Protein AF-A0A4Q7IK11-F1 (afdb_monomer)

InterPro domains:
  IPR000209 Peptidase S8/S53 domain [PF00082] (100-204)
  IPR015500 Peptidase S8, subtilisin-related [PR00723] (100-119)
  IPR015500 Peptidase S8, subtilisin-related [PR00723] (177-190)
  IPR036852 Peptidase S8/S53 domain superfamily [G3DSA:3.40.50.200] (102-203)
  IPR036852 Peptidase S8/S53 domain superfamily [SSF52743] (33-207)
  IPR045051 Subtilisin-like protease [PTHR10795] (33-203)

Radius of gyration: 24.82 Å; Cα contacts (8 Å, |Δi|>4): 374; chains: 1; bounding box: 57×57×68 Å

Solvent-accessible surface area (backbone atoms only — not comparable to full-atom values): 15046 Å² total; per-residue (Å²): 135,83,49,70,69,51,53,51,50,54,55,57,59,64,57,45,65,61,52,50,54,50,51,26,60,73,70,73,45,88,77,62,74,77,48,79,37,74,82,90,70,67,43,75,40,61,87,72,54,77,67,53,46,61,55,45,56,73,33,90,92,47,90,78,75,79,81,91,68,93,70,81,93,61,74,37,51,49,51,67,74,74,48,42,60,36,56,30,63,22,73,72,63,92,52,77,46,55,37,43,64,89,45,82,46,78,40,77,24,54,11,35,54,53,84,40,57,36,41,36,36,61,23,75,84,72,49,70,48,72,35,84,74,38,86,92,52,47,33,65,46,21,62,82,46,44,91,63,39,44,41,18,28,37,26,32,32,58,43,68,88,48,28,78,70,72,41,58,92,93,56,73,78,50,32,54,33,88,71,48,55,18,36,46,53,42,40,71,76,37,26,28,47,42,72,90,67,71,83,74,75,90,70,85,65,98,75,82,79,76,80,79,74,78,60,47,65,68,89,90,73,79,55,40,38,30,40,30,36,33,36,44,90,76,78,89,76,92,78,89,77,84,84,83,78,134

Structure (mmCIF, N/CA/C/O backbone):
data_AF-A0A4Q7IK11-F1
#
_entry.id   AF-A0A4Q7IK11-F1
#
loop_
_atom_site.group_PDB
_atom_site.id
_atom_site.type_symbol
_atom_site.label_atom_id
_atom_site.label_alt_id
_atom_site.label_comp_id
_atom_site.label_asym_id
_atom_site.label_entity_id
_atom_site.label_seq_id
_atom_site.pdbx_PDB_ins_code
_atom_site.Cartn_x
_atom_site.Cartn_y
_atom_site.Cartn_z
_atom_site.occupancy
_atom_site.B_iso_or_equiv
_atom_site.auth_seq_id
_atom_site.auth_comp_id
_atom_site.auth_asym_id
_atom_site.auth_atom_id
_atom_site.pdbx_PDB_model_num
ATOM 1 N N . MET A 1 1 ? -5.122 23.898 17.729 1.00 52.59 1 MET A N 1
ATOM 2 C CA . MET A 1 1 ? -6.510 24.028 18.236 1.00 52.59 1 MET A CA 1
ATOM 3 C C . MET A 1 1 ? -6.772 25.488 18.599 1.00 52.59 1 MET A C 1
ATOM 5 O O . MET A 1 1 ? -6.481 25.884 19.717 1.00 52.59 1 MET A O 1
ATOM 9 N N . HIS A 1 2 ? -7.235 26.320 17.658 1.00 66.75 2 HIS A N 1
ATOM 10 C CA . HIS A 1 2 ? -7.402 27.771 17.899 1.00 66.75 2 HIS A CA 1
ATOM 11 C C . HIS A 1 2 ? -8.794 28.313 17.560 1.00 66.75 2 HIS A C 1
ATOM 13 O O . HIS A 1 2 ? -9.065 29.481 17.815 1.00 66.75 2 HIS A O 1
ATOM 19 N N . SER A 1 3 ? -9.695 27.492 17.014 1.00 84.38 3 SER A N 1
ATOM 20 C CA . SER A 1 3 ? -11.065 27.936 16.764 1.00 84.38 3 SER A CA 1
ATOM 21 C C . SER A 1 3 ? -11.869 27.977 18.064 1.00 84.38 3 SER A C 1
ATOM 23 O O . SER A 1 3 ? -11.671 27.151 18.959 1.00 84.38 3 SER A O 1
ATOM 25 N N . ILE A 1 4 ? -12.829 28.901 18.140 1.00 82.56 4 ILE A N 1
ATOM 26 C CA . ILE A 1 4 ? -13.796 28.986 19.246 1.00 82.56 4 ILE A CA 1
ATOM 27 C C . ILE A 1 4 ? -14.519 27.643 19.423 1.00 82.56 4 ILE A C 1
ATOM 29 O O . ILE A 1 4 ? -14.689 27.182 20.545 1.00 82.56 4 ILE A O 1
ATOM 33 N N . ALA A 1 5 ? -14.858 26.959 18.325 1.00 79.00 5 ALA A N 1
ATOM 34 C CA . ALA A 1 5 ? -15.454 25.624 18.361 1.00 79.00 5 ALA A CA 1
ATOM 35 C C . ALA A 1 5 ? -14.546 24.587 19.047 1.00 79.00 5 ALA A C 1
ATOM 37 O O . ALA A 1 5 ? -15.009 23.826 19.892 1.00 79.00 5 ALA A O 1
ATOM 38 N N . SER A 1 6 ? -13.244 24.590 18.744 1.00 72.69 6 SER A N 1
ATOM 39 C CA . SER A 1 6 ? -12.275 23.684 19.369 1.00 72.69 6 SER A CA 1
ATOM 40 C C . SER A 1 6 ? -12.075 23.992 20.856 1.00 72.69 6 SER A C 1
ATOM 42 O O . SER A 1 6 ? -12.001 23.068 21.659 1.00 72.69 6 SER A O 1
ATOM 44 N N . GLN A 1 7 ? -12.051 25.269 21.246 1.00 78.88 7 GLN A N 1
ATOM 45 C CA . GLN A 1 7 ? -11.941 25.666 22.654 1.00 78.88 7 GLN A CA 1
ATOM 46 C C . GLN A 1 7 ? -13.208 25.332 23.454 1.00 78.88 7 GLN A C 1
ATOM 48 O O . GLN A 1 7 ? -13.112 24.867 24.587 1.00 78.88 7 GLN A O 1
ATOM 53 N N . THR A 1 8 ? -14.393 25.527 22.868 1.00 79.50 8 THR A N 1
ATOM 54 C CA . THR A 1 8 ? -15.675 25.140 23.477 1.00 79.50 8 THR A CA 1
ATOM 55 C C . THR A 1 8 ? -15.770 23.628 23.647 1.00 79.50 8 THR A C 1
ATOM 57 O O . THR A 1 8 ? -16.159 23.168 24.717 1.00 79.50 8 THR A O 1
ATOM 60 N N . TYR A 1 9 ? -15.343 22.857 22.644 1.00 73.75 9 TYR A N 1
ATOM 61 C CA . TYR A 1 9 ? -15.259 21.401 22.744 1.00 73.75 9 TYR A CA 1
ATOM 62 C C . TYR A 1 9 ? -14.316 20.972 23.877 1.00 73.75 9 TYR A C 1
ATOM 64 O O . TYR A 1 9 ? -14.713 20.203 24.744 1.00 73.75 9 TYR A O 1
ATOM 72 N N . VAL A 1 10 ? -13.113 21.550 23.967 1.00 73.88 10 VAL A N 1
ATOM 73 C CA . VAL A 1 10 ? -12.177 21.264 25.071 1.00 73.88 10 VAL A CA 1
ATOM 74 C C . VAL A 1 10 ? -12.765 21.631 26.440 1.00 73.88 10 VAL A C 1
ATOM 76 O O . VAL A 1 10 ? -12.584 20.886 27.399 1.00 73.88 10 VAL A O 1
ATOM 79 N N . LYS A 1 11 ? -13.533 22.721 26.548 1.00 74.94 11 LYS A N 1
ATOM 80 C CA . LYS A 1 11 ? -14.256 23.060 27.787 1.00 74.94 11 LYS A CA 1
ATOM 81 C C . LYS A 1 11 ? -15.361 22.056 28.128 1.00 74.94 11 LYS A C 1
ATOM 83 O O . LYS A 1 11 ? -15.562 21.764 29.302 1.00 74.94 11 LYS A O 1
ATOM 88 N N . GLN A 1 12 ? -16.057 21.499 27.137 1.00 70.81 12 GLN A N 1
ATOM 89 C CA . GLN A 1 12 ? -17.014 20.411 27.369 1.00 70.81 12 GLN A CA 1
ATOM 90 C C . GLN A 1 12 ? -16.307 19.145 27.872 1.00 70.81 12 GLN A C 1
ATOM 92 O O . GLN A 1 12 ? -16.804 18.499 28.790 1.00 70.81 12 GLN A O 1
ATOM 97 N N . LEU A 1 13 ? -15.110 18.835 27.361 1.00 66.81 13 LEU A N 1
ATOM 98 C CA . LEU A 1 13 ? -14.298 17.712 27.849 1.00 66.81 13 LEU A CA 1
ATOM 99 C C . LEU A 1 13 ? -13.882 17.876 29.323 1.00 66.81 13 LEU A C 1
ATOM 101 O O . LEU A 1 13 ? -13.774 16.889 30.046 1.00 66.81 13 LEU A O 1
ATOM 105 N N . GLN A 1 14 ? -13.715 19.110 29.812 1.00 65.75 14 GLN A N 1
ATOM 106 C CA . GLN A 1 14 ? -13.392 19.379 31.223 1.00 65.75 14 GLN A CA 1
ATOM 107 C C . GLN A 1 14 ? -14.532 19.013 32.193 1.00 65.75 14 GLN A C 1
ATOM 109 O O . GLN A 1 14 ? -14.277 18.807 33.378 1.00 65.75 14 GLN A O 1
ATOM 114 N N . GLN A 1 15 ? -15.773 18.849 31.713 1.00 66.06 15 GLN A N 1
ATOM 115 C CA . GLN A 1 15 ? -16.905 18.366 32.523 1.00 66.06 15 GLN A CA 1
ATOM 116 C C . GLN A 1 15 ? -16.866 16.846 32.774 1.00 66.06 15 GLN A C 1
ATOM 118 O O . GLN A 1 15 ? -17.762 16.289 33.398 1.00 66.06 15 GLN A O 1
ATOM 123 N N . ARG A 1 16 ? -15.821 16.144 32.329 1.00 69.44 16 ARG A N 1
ATOM 124 C CA . ARG A 1 16 ? -15.664 14.698 32.517 1.00 69.44 16 ARG A CA 1
ATOM 125 C C . ARG A 1 16 ? -15.361 14.286 33.956 1.00 69.44 16 ARG A C 1
ATOM 127 O O . ARG A 1 16 ? -15.755 13.198 34.361 1.00 69.44 16 ARG A O 1
ATOM 134 N N . ALA A 1 17 ? -14.710 15.144 34.744 1.00 68.94 17 ALA A N 1
ATOM 135 C CA . ALA A 1 17 ? -14.410 14.840 36.144 1.00 68.94 17 ALA A CA 1
ATOM 136 C C . ALA A 1 17 ? -15.691 14.569 36.956 1.00 68.94 17 ALA A C 1
ATOM 138 O O . ALA A 1 17 ? -15.736 13.618 37.732 1.00 68.94 17 ALA A O 1
ATOM 139 N N . SER A 1 18 ? -16.761 15.337 36.716 1.00 72.94 18 SER A N 1
ATOM 140 C CA . SER A 1 18 ? -18.053 15.106 37.369 1.00 72.94 18 SER A CA 1
ATOM 141 C C . SER A 1 18 ? -18.745 13.837 36.865 1.00 72.94 18 SER A C 1
ATOM 143 O O . SER A 1 18 ? -19.346 13.126 37.668 1.00 72.94 18 SER A O 1
ATOM 145 N N . LEU A 1 19 ? -18.619 13.505 35.575 1.00 76.50 19 LEU A N 1
ATOM 146 C CA . LEU A 1 19 ? -19.132 12.248 35.022 1.00 76.50 19 LEU A CA 1
ATOM 147 C C . LEU A 1 19 ? -18.413 11.028 35.618 1.00 76.50 19 LEU A C 1
ATOM 149 O O . LEU A 1 19 ? -19.069 10.060 35.987 1.00 76.50 19 LEU A O 1
ATOM 153 N N . LEU A 1 20 ? -17.086 11.076 35.767 1.00 79.12 20 LEU A N 1
ATOM 154 C CA . LEU A 1 20 ? -16.315 9.996 36.391 1.00 79.12 20 LEU A CA 1
ATOM 155 C C . LEU A 1 20 ? -16.726 9.781 37.850 1.00 79.12 20 LEU A C 1
ATOM 157 O O . LEU A 1 20 ? -16.916 8.638 38.260 1.00 79.12 20 LEU A O 1
ATOM 161 N N . SER A 1 21 ? -16.944 10.856 38.613 1.00 80.44 21 SER A N 1
ATOM 162 C CA . SER A 1 21 ? -17.467 10.746 39.979 1.00 80.44 21 SER A CA 1
ATOM 163 C C . SER A 1 21 ? -18.871 10.128 40.021 1.00 80.44 21 SER A C 1
ATOM 165 O O . SER A 1 21 ? -19.154 9.311 40.895 1.00 80.44 21 SER A O 1
ATOM 167 N N . GLN A 1 22 ? -19.747 10.463 39.067 1.00 80.81 22 GLN A N 1
ATOM 168 C CA . GLN A 1 22 ? -21.074 9.842 38.956 1.00 80.81 22 GLN A CA 1
ATOM 169 C C . GLN A 1 22 ? -20.978 8.352 38.612 1.00 80.81 22 GLN A C 1
ATOM 171 O O . GLN A 1 22 ? -21.634 7.536 39.253 1.00 80.81 22 GLN A O 1
ATOM 176 N N . VAL A 1 23 ? -20.128 7.991 37.650 1.00 83.75 23 VAL A N 1
ATOM 177 C CA . VAL A 1 23 ? -19.862 6.601 37.258 1.00 83.75 23 VAL A CA 1
ATOM 178 C C . VAL A 1 23 ? -19.348 5.790 38.449 1.00 83.75 23 VAL A C 1
ATOM 180 O O . VAL A 1 23 ? -19.911 4.747 38.762 1.00 83.75 23 VAL A O 1
ATOM 183 N N . GLN A 1 24 ? -18.353 6.293 39.182 1.00 86.19 24 GLN A N 1
ATOM 184 C CA . GLN A 1 24 ? -17.829 5.631 40.384 1.00 86.19 24 GLN A CA 1
ATOM 185 C C . GLN A 1 24 ? -18.898 5.482 41.480 1.00 86.19 24 GLN A C 1
ATOM 187 O O . GLN A 1 24 ? -18.967 4.448 42.145 1.00 86.19 24 GLN A O 1
ATOM 192 N N . SER A 1 25 ? -19.789 6.469 41.634 1.00 86.06 25 SER A N 1
ATOM 193 C CA . SER A 1 25 ? -20.925 6.368 42.557 1.00 86.06 25 SER A CA 1
ATOM 194 C C . SER A 1 25 ? -21.927 5.285 42.148 1.00 86.06 25 SER A C 1
ATOM 196 O O . SER A 1 25 ? -22.477 4.619 43.024 1.00 86.06 25 SER A O 1
ATOM 198 N N . VAL A 1 26 ? -22.188 5.113 40.848 1.00 86.56 26 VAL A N 1
ATOM 199 C CA . VAL A 1 26 ? -23.096 4.073 40.332 1.00 86.56 26 VAL A CA 1
ATOM 200 C C . VAL A 1 26 ? -22.497 2.685 40.536 1.00 86.56 26 VAL A C 1
ATOM 202 O O . VAL A 1 26 ? -23.196 1.773 40.972 1.00 86.56 26 VAL A O 1
ATOM 205 N N . LEU A 1 27 ? -21.194 2.549 40.291 1.00 86.81 27 LEU A N 1
ATOM 206 C CA . LEU A 1 27 ? -20.463 1.294 40.457 1.00 86.81 27 LEU A CA 1
ATOM 207 C C . LEU A 1 27 ? -20.192 0.946 41.929 1.00 86.81 27 LEU A C 1
ATOM 209 O O . LEU A 1 27 ? -19.924 -0.205 42.253 1.00 86.81 27 LEU A O 1
ATOM 213 N N . LYS A 1 28 ? -20.294 1.922 42.843 1.00 89.94 28 LYS A N 1
ATOM 214 C CA . LYS A 1 28 ? -19.995 1.780 44.283 1.00 89.94 28 LYS A CA 1
ATOM 215 C C . LYS A 1 28 ? -18.542 1.392 44.578 1.00 89.94 28 LYS A C 1
ATOM 217 O O . LYS A 1 28 ? -18.244 0.877 45.654 1.00 89.94 28 LYS A O 1
ATOM 222 N N . HIS A 1 29 ? -17.632 1.673 43.652 1.00 87.50 29 HIS A N 1
ATOM 223 C CA . HIS A 1 29 ? -16.197 1.531 43.853 1.00 87.50 29 HIS A CA 1
ATOM 224 C C . HIS A 1 29 ? -15.429 2.541 42.997 1.00 87.50 29 HIS A C 1
ATOM 226 O O . HIS A 1 29 ? -15.953 3.147 42.058 1.00 87.50 29 HIS A O 1
ATOM 232 N N . ASN A 1 30 ? -14.147 2.706 43.316 1.00 86.00 30 ASN A N 1
ATOM 233 C CA . ASN A 1 30 ? -13.252 3.513 42.501 1.00 86.00 30 ASN A CA 1
ATOM 234 C C . ASN A 1 30 ? -12.889 2.745 41.228 1.00 86.00 30 ASN A C 1
ATOM 236 O O . ASN A 1 30 ? -12.374 1.628 41.292 1.00 86.00 30 ASN A O 1
ATOM 240 N N . LEU A 1 31 ? -13.153 3.355 40.078 1.00 82.50 31 LEU A N 1
ATOM 241 C CA . LEU A 1 31 ? -12.781 2.817 38.777 1.00 82.50 31 LEU A CA 1
ATOM 242 C C . LEU A 1 31 ? -11.284 3.032 38.525 1.00 82.50 31 LEU A C 1
ATOM 244 O O . LEU A 1 31 ? -10.805 4.165 38.607 1.00 82.50 31 LEU A O 1
ATOM 248 N N . VAL A 1 32 ? -10.564 1.961 38.189 1.00 82.38 32 VAL A N 1
ATOM 249 C CA . VAL A 1 32 ? -9.165 2.039 37.749 1.00 82.38 32 VAL A CA 1
ATOM 250 C C . VAL A 1 32 ? -9.146 2.296 36.245 1.00 82.38 32 VAL A C 1
ATOM 252 O O . VAL A 1 32 ? -9.562 1.447 35.459 1.00 82.38 32 VAL A O 1
ATOM 255 N N . ILE A 1 33 ? -8.686 3.483 35.854 1.00 81.56 33 ILE A N 1
ATOM 256 C CA . ILE A 1 33 ? -8.560 3.883 34.451 1.00 81.56 33 ILE A CA 1
ATOM 257 C C . ILE A 1 33 ? -7.220 3.364 33.922 1.00 81.56 33 ILE A C 1
ATOM 259 O O . ILE A 1 33 ? -6.173 3.705 34.465 1.00 81.56 33 ILE A O 1
ATOM 263 N N . GLU A 1 34 ? -7.255 2.555 32.864 1.00 78.38 34 GLU A N 1
ATOM 264 C CA . GLU A 1 34 ? -6.055 2.030 32.201 1.00 78.38 34 GLU A CA 1
ATOM 265 C C . GLU A 1 34 ? -5.519 3.017 31.152 1.00 78.38 34 GLU A C 1
ATOM 267 O O . GLU A 1 34 ? -4.321 3.267 31.099 1.00 78.38 34 GLU A O 1
ATOM 272 N N . ASN A 1 35 ? -6.403 3.617 30.346 1.00 74.75 35 ASN A N 1
ATOM 273 C CA . ASN A 1 35 ? -6.047 4.635 29.347 1.00 74.75 35 ASN A CA 1
ATOM 274 C C . ASN A 1 35 ? -7.136 5.705 29.221 1.00 74.75 35 ASN A C 1
ATOM 276 O O . ASN A 1 35 ? -8.324 5.428 29.415 1.00 74.75 35 ASN A O 1
ATOM 280 N N . GLU A 1 36 ? -6.736 6.908 28.808 1.00 75.50 36 GLU A N 1
ATOM 281 C CA . GLU A 1 36 ? -7.603 8.070 28.603 1.00 75.50 36 GLU A CA 1
ATOM 282 C C . GLU A 1 36 ? -7.417 8.661 27.195 1.00 75.50 36 GLU A C 1
ATOM 284 O O . GLU A 1 36 ? -6.303 8.949 26.762 1.00 75.50 36 GLU A O 1
ATOM 289 N N . TYR A 1 37 ? -8.526 8.865 26.479 1.00 74.06 37 TYR A N 1
ATOM 290 C CA . TYR A 1 37 ? -8.547 9.373 25.106 1.00 74.06 37 TYR A CA 1
ATOM 291 C C . TYR A 1 37 ? -9.311 10.692 25.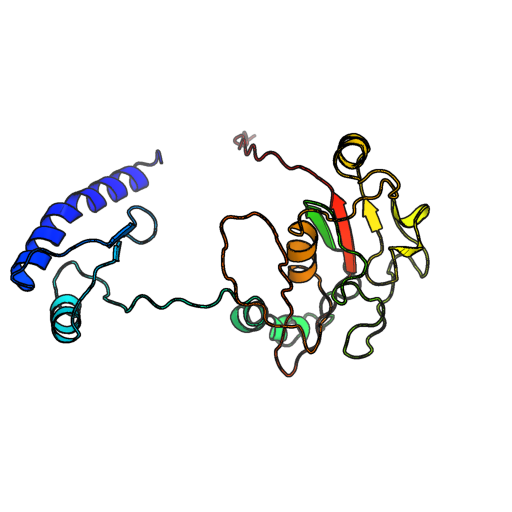043 1.00 74.06 37 TYR A C 1
ATOM 293 O O . TYR A 1 37 ? -10.530 10.695 24.907 1.00 74.06 37 TYR A O 1
ATOM 301 N N . ASN A 1 38 ? -8.610 11.820 25.113 1.00 67.75 38 ASN A N 1
ATOM 302 C CA . ASN A 1 38 ? -9.258 13.118 25.334 1.00 67.75 38 ASN A CA 1
ATOM 303 C C . ASN A 1 38 ? -9.866 13.754 24.080 1.00 67.75 38 ASN A C 1
ATOM 305 O O . ASN A 1 38 ? -10.924 14.362 24.154 1.00 67.75 38 ASN A O 1
ATOM 309 N N . TYR A 1 39 ? -9.226 13.622 22.919 1.00 65.94 39 TYR A N 1
ATOM 310 C CA . TYR A 1 39 ? -9.577 14.463 21.769 1.00 65.94 39 TYR A CA 1
ATOM 311 C C . TYR A 1 39 ? -10.539 13.790 20.790 1.00 65.94 39 TYR A C 1
ATOM 313 O O . TYR A 1 39 ? -11.608 14.328 20.511 1.00 65.94 39 TYR A O 1
ATOM 321 N N . VAL A 1 40 ? -10.159 12.616 20.278 1.00 61.38 40 VAL A N 1
ATOM 322 C CA . VAL A 1 40 ? -10.888 11.933 19.196 1.00 61.38 40 VAL A CA 1
ATOM 323 C C . VAL A 1 40 ? -12.066 11.121 19.729 1.00 61.38 40 VAL A C 1
ATOM 325 O O . VAL A 1 40 ? -13.146 11.164 19.152 1.00 61.38 40 VAL A O 1
ATOM 328 N N . ALA A 1 41 ? -11.870 10.396 20.833 1.00 64.50 41 ALA A N 1
ATOM 329 C CA . ALA A 1 41 ? -12.871 9.464 21.352 1.00 64.50 41 ALA A CA 1
ATOM 330 C C . ALA A 1 41 ? -13.596 9.956 22.615 1.00 64.50 41 ALA A C 1
ATOM 332 O O . ALA A 1 41 ? -14.661 9.432 22.924 1.00 64.50 41 ALA A O 1
ATOM 333 N N . ASN A 1 42 ? -13.031 10.927 23.348 1.00 72.50 42 ASN A N 1
ATOM 334 C CA . ASN A 1 42 ? -13.470 11.307 24.699 1.00 72.50 42 ASN A CA 1
ATOM 335 C C . ASN A 1 42 ? -13.811 10.078 25.574 1.00 72.50 42 ASN A C 1
ATOM 337 O O . ASN A 1 42 ? -14.905 9.962 26.122 1.00 72.50 42 ASN A O 1
ATOM 341 N N . ALA A 1 43 ? -12.882 9.124 25.650 1.00 78.50 43 ALA A N 1
ATOM 342 C CA . ALA A 1 43 ? -13.129 7.787 26.189 1.00 78.50 43 ALA A CA 1
ATOM 343 C C . ALA A 1 43 ? -12.153 7.416 27.314 1.00 78.50 43 ALA A C 1
ATOM 345 O O . ALA A 1 43 ? -11.091 8.028 27.473 1.00 78.50 43 ALA A O 1
ATOM 346 N N . ILE A 1 44 ? -12.525 6.411 28.106 1.00 82.62 44 ILE A N 1
ATOM 347 C CA . ILE A 1 44 ? -11.627 5.685 29.011 1.00 82.62 44 ILE A CA 1
ATOM 348 C C . ILE A 1 44 ? -11.618 4.213 28.656 1.00 82.62 44 ILE A C 1
ATOM 350 O O . ILE A 1 44 ? -12.587 3.693 28.110 1.00 82.62 44 ILE A O 1
ATOM 354 N N . THR A 1 45 ? -10.543 3.542 29.045 1.00 83.19 45 THR A N 1
ATOM 355 C CA . THR A 1 45 ? -10.539 2.087 29.195 1.00 83.19 45 THR A CA 1
ATOM 356 C C . THR A 1 45 ? -10.396 1.752 30.667 1.00 83.19 45 THR A C 1
ATOM 358 O O . THR A 1 45 ? -9.657 2.417 31.392 1.00 83.19 45 THR A O 1
ATOM 361 N N . ALA A 1 46 ? -11.159 0.765 31.114 1.00 85.81 46 ALA A N 1
ATOM 362 C CA . ALA A 1 46 ? -11.140 0.261 32.474 1.00 85.81 46 ALA A CA 1
ATOM 363 C C . ALA A 1 46 ? -11.603 -1.197 32.460 1.00 85.81 46 ALA A C 1
ATOM 365 O O . ALA A 1 46 ? -12.302 -1.628 31.538 1.00 85.81 46 ALA A O 1
ATOM 366 N N . ARG A 1 47 ? -11.233 -1.949 33.495 1.00 83.50 47 ARG A N 1
ATOM 367 C CA . ARG A 1 47 ? -11.759 -3.300 33.704 1.00 83.50 47 ARG A CA 1
ATOM 368 C C . ARG A 1 47 ? -13.113 -3.201 34.384 1.00 83.50 47 ARG A C 1
ATOM 370 O O . ARG A 1 47 ? -13.216 -2.553 35.420 1.00 83.50 47 ARG A O 1
ATOM 377 N N . LEU A 1 48 ? -14.108 -3.839 33.779 1.00 81.38 48 LEU A N 1
ATOM 378 C CA . LEU A 1 48 ? -15.489 -3.868 34.246 1.00 81.38 48 LEU A CA 1
ATOM 379 C C . LEU A 1 48 ? -16.029 -5.301 34.176 1.00 81.38 48 LEU A C 1
ATOM 381 O O . LEU A 1 48 ? -15.652 -6.057 33.274 1.00 81.38 48 LEU A O 1
ATOM 385 N N . SER A 1 49 ? -16.917 -5.658 35.099 1.00 83.94 49 SER A N 1
ATOM 386 C CA . SER A 1 49 ? -17.736 -6.870 35.024 1.00 83.94 49 SER A CA 1
ATOM 387 C C . SER A 1 49 ? -18.887 -6.705 34.020 1.00 83.94 49 SER A C 1
ATOM 389 O O . SER A 1 49 ? -19.206 -5.594 33.589 1.00 83.94 49 SER A O 1
ATOM 391 N N . GLU A 1 50 ? -19.539 -7.802 33.625 1.00 83.50 50 GLU A N 1
ATOM 392 C CA . GLU A 1 50 ? -20.685 -7.736 32.701 1.00 83.50 50 GLU A CA 1
ATOM 393 C C . GLU A 1 50 ? -21.879 -6.984 33.318 1.00 83.50 50 GLU A C 1
ATOM 395 O O . GLU A 1 50 ? -22.594 -6.246 32.630 1.00 83.50 50 GLU A O 1
ATOM 400 N N . GLU A 1 51 ? -22.061 -7.105 34.634 1.00 83.81 51 GLU A N 1
ATOM 401 C CA . GLU A 1 51 ? -23.065 -6.360 35.392 1.00 83.81 51 GLU A CA 1
ATOM 402 C C . GLU A 1 51 ? -22.763 -4.856 35.390 1.00 83.81 51 GLU A C 1
ATOM 404 O O . GLU A 1 51 ? -23.655 -4.041 35.150 1.00 83.81 51 GLU A O 1
ATOM 409 N N . GLU A 1 52 ? -21.501 -4.478 35.602 1.00 84.00 52 GLU A N 1
ATOM 410 C CA . GLU A 1 52 ? -21.052 -3.083 35.576 1.00 84.00 52 GLU A CA 1
ATOM 411 C C . GLU A 1 52 ? -21.219 -2.460 34.186 1.00 84.00 52 GLU A C 1
ATOM 413 O O . GLU A 1 52 ? -21.700 -1.332 34.067 1.00 84.00 52 GLU A O 1
ATOM 418 N N . VAL A 1 53 ? -20.911 -3.208 33.120 1.00 82.69 53 VAL A N 1
ATOM 419 C CA . VAL A 1 53 ? -21.179 -2.782 31.736 1.00 82.69 53 VAL A CA 1
ATOM 420 C C . VAL A 1 53 ? -22.667 -2.484 31.543 1.00 82.69 53 VAL A C 1
ATOM 422 O O . VAL A 1 53 ? -23.015 -1.422 31.026 1.00 82.69 53 VAL A O 1
ATOM 425 N N . SER A 1 54 ? -23.545 -3.375 32.008 1.00 83.69 54 SER A N 1
ATOM 426 C CA . SER A 1 54 ? -25.001 -3.225 31.873 1.00 83.69 54 SER A CA 1
ATOM 427 C C . SER A 1 54 ? -25.543 -1.998 32.622 1.00 83.69 54 SER A C 1
ATOM 429 O O . SER A 1 54 ? -26.443 -1.307 32.134 1.00 83.69 54 SER A O 1
ATOM 431 N N . LEU A 1 55 ? -24.975 -1.690 33.793 1.00 84.25 55 LEU A N 1
ATOM 432 C CA . LEU A 1 55 ? -25.309 -0.487 34.561 1.00 84.25 55 LEU A CA 1
ATOM 433 C C . LEU A 1 55 ? -24.879 0.788 33.827 1.00 84.25 55 LEU A C 1
ATOM 435 O O . LEU A 1 55 ? -25.651 1.743 33.731 1.00 84.25 55 LEU A O 1
ATOM 439 N N . LEU A 1 56 ? -23.664 0.803 33.275 1.00 83.12 56 LEU A N 1
ATOM 440 C CA . LEU A 1 56 ? -23.103 1.988 32.627 1.00 83.12 56 LEU A CA 1
ATOM 441 C C . LEU A 1 56 ? -23.694 2.275 31.250 1.00 83.12 56 LEU A C 1
ATOM 443 O O . LEU A 1 56 ? -23.774 3.441 30.872 1.00 83.12 56 LEU A O 1
ATOM 447 N N . GLN A 1 57 ? -24.160 1.260 30.518 1.00 80.62 57 GLN A N 1
ATOM 448 C CA . GLN A 1 57 ? -24.839 1.456 29.230 1.00 80.62 57 GLN A CA 1
ATOM 449 C C . GLN A 1 57 ? -26.080 2.354 29.333 1.00 80.62 57 GLN A C 1
ATOM 451 O O . GLN A 1 57 ? -26.440 3.009 28.358 1.00 80.62 57 GLN A O 1
ATOM 456 N N . ASN A 1 58 ? -26.704 2.416 30.512 1.00 80.56 58 ASN A N 1
ATOM 457 C CA . ASN A 1 58 ? -27.889 3.233 30.773 1.00 80.56 58 ASN A CA 1
ATOM 458 C C . ASN A 1 58 ? -27.581 4.515 31.571 1.00 80.56 58 ASN A C 1
ATOM 460 O O . ASN A 1 58 ? -28.498 5.262 31.914 1.00 80.56 58 ASN A O 1
ATOM 464 N N . GLN A 1 59 ? -26.309 4.786 31.884 1.00 78.62 59 GLN A N 1
ATOM 465 C CA . GLN A 1 59 ? -25.921 5.927 32.708 1.00 78.62 59 GLN A CA 1
ATOM 466 C C . GLN A 1 59 ? -25.935 7.231 31.903 1.00 78.62 59 GLN A C 1
ATOM 468 O O . GLN A 1 59 ? -25.318 7.346 30.842 1.00 78.62 59 GLN A O 1
ATOM 473 N N . ALA A 1 60 ? -26.585 8.263 32.446 1.00 80.81 60 ALA A N 1
ATOM 474 C CA . ALA A 1 60 ? -26.594 9.588 31.836 1.00 80.81 60 ALA A CA 1
ATOM 475 C C . ALA A 1 60 ? -25.159 10.115 31.642 1.00 80.81 60 ALA A C 1
ATOM 477 O O . ALA A 1 60 ? -24.359 10.132 32.575 1.00 80.81 60 ALA A O 1
ATOM 478 N N . GLY A 1 61 ? -24.838 10.542 30.418 1.00 78.69 61 GLY A N 1
ATOM 479 C CA . GLY A 1 61 ? -23.497 11.002 30.040 1.00 78.69 61 GLY A CA 1
ATOM 480 C C . GLY A 1 61 ? -22.576 9.913 29.477 1.00 78.69 61 GLY A C 1
ATOM 481 O O . GLY A 1 61 ? -21.538 10.253 28.913 1.00 78.69 61 GLY A O 1
ATOM 482 N N . VAL A 1 62 ? -22.962 8.633 29.538 1.00 82.38 62 VAL A N 1
ATOM 483 C CA . VAL A 1 62 ? -22.266 7.535 28.852 1.00 82.38 62 VAL A CA 1
ATOM 484 C C . VAL A 1 62 ? -22.924 7.296 27.492 1.00 82.38 62 VAL A C 1
ATOM 486 O O . VAL A 1 62 ? -24.114 7.014 27.405 1.00 82.38 62 VAL A O 1
ATOM 489 N N . ARG A 1 63 ? -22.158 7.439 26.401 1.00 81.88 63 ARG A N 1
ATOM 490 C CA . ARG A 1 63 ? -22.675 7.247 25.030 1.00 81.88 63 ARG A CA 1
ATOM 491 C C . ARG A 1 63 ? -22.706 5.777 24.613 1.00 81.88 63 ARG A C 1
ATOM 493 O O . ARG A 1 63 ? -23.645 5.355 23.949 1.00 81.88 63 ARG A O 1
ATOM 500 N N . PHE A 1 64 ? -21.649 5.037 24.927 1.00 80.44 64 PHE A N 1
ATOM 501 C CA . PHE A 1 64 ? -21.527 3.608 24.661 1.00 80.44 64 PHE A CA 1
ATOM 502 C C . PHE A 1 64 ? -20.524 2.995 25.639 1.00 80.44 64 PHE A C 1
ATOM 504 O O . PHE A 1 64 ? -19.611 3.675 26.110 1.00 80.44 64 PHE A O 1
ATOM 511 N N . VAL A 1 65 ? -20.692 1.704 25.909 1.00 83.44 65 VAL A N 1
ATOM 512 C CA . VAL A 1 65 ? -19.722 0.871 26.621 1.00 83.44 65 VAL A CA 1
ATOM 513 C C . VAL A 1 65 ? -19.500 -0.346 25.745 1.00 83.44 65 VAL A C 1
ATOM 515 O O . VAL A 1 65 ? -20.448 -1.087 25.484 1.00 83.44 65 VAL A O 1
ATOM 518 N N . ASP A 1 66 ? -18.276 -0.508 25.257 1.00 79.62 66 ASP A N 1
ATOM 519 C CA . ASP A 1 66 ? -17.915 -1.598 24.358 1.00 79.62 66 ASP A CA 1
ATOM 520 C C . ASP A 1 66 ? -16.643 -2.289 24.846 1.00 79.62 66 ASP A C 1
ATOM 522 O O . ASP A 1 66 ? -15.780 -1.682 25.490 1.00 79.62 66 ASP A O 1
ATOM 526 N N . LYS A 1 67 ? -16.539 -3.584 24.559 1.00 79.06 67 LYS A N 1
ATOM 527 C CA . LYS A 1 67 ? -15.399 -4.393 24.970 1.00 79.06 67 LYS A CA 1
ATOM 528 C C . LYS A 1 67 ? -14.195 -4.014 24.117 1.00 79.06 67 LYS A C 1
ATOM 530 O O . LYS A 1 67 ? -14.247 -4.115 22.892 1.00 79.06 67 LYS A O 1
ATOM 535 N N . VAL A 1 68 ? -13.078 -3.662 24.757 1.00 69.19 68 VAL A N 1
ATOM 536 C CA . VAL A 1 68 ? -11.801 -3.504 24.049 1.00 69.19 68 VAL A CA 1
ATOM 537 C C . VAL A 1 68 ? -11.432 -4.851 23.435 1.00 69.19 68 VAL A C 1
ATOM 539 O O . VAL A 1 68 ? -11.190 -5.833 24.137 1.00 69.19 68 VAL A O 1
ATOM 542 N N . GLN A 1 69 ? -11.420 -4.903 22.108 1.00 63.75 69 GLN A N 1
ATOM 543 C CA . GLN A 1 69 ? -10.997 -6.070 21.350 1.00 63.75 69 GLN A CA 1
ATOM 544 C C . GLN A 1 69 ? -9.706 -5.720 20.626 1.00 63.75 69 GLN A C 1
ATOM 546 O O . GLN A 1 69 ? -9.681 -4.793 19.816 1.00 63.75 69 GLN A O 1
ATOM 551 N N . LEU A 1 70 ? -8.648 -6.489 20.881 1.00 56.34 70 LEU A N 1
ATOM 552 C CA . LEU A 1 70 ? -7.477 -6.460 20.017 1.00 56.34 70 LEU A CA 1
ATOM 553 C C . LEU A 1 70 ? -7.896 -7.029 18.662 1.00 56.34 70 LEU A C 1
ATOM 555 O O . LEU A 1 70 ? -8.240 -8.206 18.541 1.00 56.34 70 LEU A O 1
ATOM 559 N N . LYS A 1 71 ? -7.930 -6.163 17.653 1.00 50.94 71 LYS A N 1
ATOM 560 C CA . LYS A 1 71 ? -8.087 -6.567 16.260 1.00 50.94 71 LYS A CA 1
ATOM 561 C C . LYS A 1 71 ? -6.695 -6.705 15.668 1.00 50.94 71 LYS A C 1
ATOM 563 O O . LYS A 1 71 ? -5.838 -5.854 15.894 1.00 50.94 71 LYS A O 1
ATOM 568 N N . ALA A 1 72 ? -6.474 -7.776 14.923 1.00 47.94 72 ALA A N 1
ATOM 569 C CA . ALA A 1 72 ? -5.263 -7.895 14.135 1.00 47.94 72 ALA A CA 1
ATOM 570 C C . ALA A 1 72 ? -5.303 -6.844 13.013 1.00 47.94 72 ALA A C 1
ATOM 572 O O . ALA A 1 72 ? -6.336 -6.672 12.361 1.00 47.94 72 ALA A O 1
ATOM 573 N N . LEU A 1 73 ? -4.206 -6.101 12.833 1.00 53.00 73 LEU A N 1
ATOM 574 C CA . LEU A 1 73 ? -4.085 -5.144 11.734 1.00 53.00 73 LEU A CA 1
ATOM 575 C C . LEU A 1 73 ? -3.863 -5.953 10.461 1.00 53.00 73 LEU A C 1
ATOM 577 O O . LEU A 1 73 ? -2.848 -6.622 10.292 1.00 53.00 73 LEU A O 1
ATOM 581 N N . HIS A 1 74 ? -4.877 -5.940 9.617 1.00 54.69 74 HIS A N 1
ATOM 582 C CA . HIS A 1 74 ? -5.048 -6.855 8.509 1.00 54.69 74 HIS A CA 1
ATOM 583 C C . HIS A 1 74 ? -5.231 -6.021 7.244 1.00 54.69 74 HIS A C 1
ATOM 585 O O . HIS A 1 74 ? -6.185 -5.251 7.136 1.00 54.69 74 HIS A O 1
ATOM 591 N N . THR A 1 75 ? -4.302 -6.142 6.298 1.00 54.12 75 THR A N 1
ATOM 592 C CA . THR A 1 75 ? -4.410 -5.480 4.986 1.00 54.12 75 THR A CA 1
ATOM 593 C C . THR A 1 75 ? -5.276 -6.278 4.008 1.00 54.12 75 THR A C 1
ATOM 595 O O . THR A 1 75 ? -5.798 -5.709 3.054 1.00 54.12 75 THR A O 1
ATOM 598 N N . ASP A 1 76 ? -5.516 -7.565 4.278 1.00 59.81 76 ASP A N 1
ATOM 599 C CA . ASP A 1 76 ? -6.311 -8.487 3.454 1.00 59.81 76 ASP A CA 1
ATOM 600 C C . ASP A 1 76 ? -7.800 -8.125 3.358 1.00 59.81 76 ASP A C 1
ATOM 602 O O . ASP A 1 76 ? -8.452 -8.456 2.372 1.00 59.81 76 ASP A O 1
ATOM 606 N N . THR A 1 77 ? -8.332 -7.396 4.339 1.00 67.31 77 THR A N 1
ATOM 607 C CA . THR A 1 77 ? -9.744 -6.975 4.364 1.00 67.31 77 THR A CA 1
ATOM 608 C C . THR A 1 77 ? -9.975 -5.549 3.873 1.00 67.31 77 THR A C 1
ATOM 610 O O . THR A 1 77 ? -11.122 -5.181 3.607 1.00 67.31 77 THR A O 1
ATOM 613 N N . GLY A 1 78 ? -8.915 -4.747 3.719 1.00 75.06 78 GLY A N 1
ATOM 614 C CA . GLY A 1 78 ? -9.004 -3.330 3.353 1.00 75.06 78 GLY A CA 1
ATOM 615 C C . GLY A 1 78 ? -9.832 -3.092 2.086 1.00 75.06 78 GLY A C 1
ATOM 616 O O . GLY A 1 78 ? -10.815 -2.345 2.142 1.00 75.06 78 GLY A O 1
ATOM 617 N N . PRO A 1 79 ? -9.526 -3.769 0.963 1.00 78.25 79 PRO A N 1
ATOM 618 C CA . PRO A 1 79 ? -10.278 -3.583 -0.272 1.00 78.25 79 PRO A CA 1
ATOM 619 C C . PRO A 1 79 ? -11.758 -3.967 -0.178 1.00 78.25 79 PRO A C 1
ATOM 621 O O . PRO A 1 79 ? -12.618 -3.248 -0.691 1.00 78.25 79 PRO A O 1
ATOM 624 N N . ALA A 1 80 ? -12.077 -5.069 0.507 1.00 77.94 80 ALA A N 1
ATOM 625 C CA . ALA A 1 80 ? -13.461 -5.482 0.725 1.00 77.94 80 ALA A CA 1
ATOM 626 C C . ALA A 1 80 ? -14.212 -4.486 1.620 1.00 77.94 80 ALA A C 1
ATOM 628 O O . ALA A 1 80 ? -15.352 -4.127 1.321 1.00 77.94 80 ALA A O 1
ATOM 629 N N . PHE A 1 81 ? -13.554 -3.977 2.667 1.00 79.75 81 PHE A N 1
ATOM 630 C CA . PHE A 1 81 ? -14.112 -2.984 3.583 1.00 79.75 81 PHE A CA 1
ATOM 631 C C . PHE A 1 81 ? -14.518 -1.691 2.861 1.00 79.75 81 PHE A C 1
ATOM 633 O O . PHE A 1 81 ? -15.615 -1.179 3.087 1.00 79.75 81 PHE A O 1
ATOM 640 N N . ILE A 1 82 ? -13.685 -1.200 1.935 1.00 80.62 82 ILE A N 1
ATOM 641 C CA . ILE A 1 82 ? -13.985 0.006 1.141 1.00 80.62 82 ILE A CA 1
ATOM 642 C C . ILE A 1 82 ? -14.806 -0.276 -0.127 1.00 80.62 82 ILE A C 1
ATOM 644 O O . ILE A 1 82 ? -15.049 0.638 -0.912 1.00 80.62 82 ILE A O 1
ATOM 648 N N . LYS A 1 83 ? -15.246 -1.524 -0.341 1.00 85.00 83 LYS A N 1
ATOM 649 C CA . LYS A 1 83 ? -15.997 -1.967 -1.531 1.00 85.00 83 LYS A CA 1
ATOM 650 C C . LYS A 1 83 ? -15.249 -1.753 -2.858 1.00 85.00 83 LYS A C 1
ATOM 652 O O . LYS A 1 83 ? -15.879 -1.628 -3.910 1.00 85.00 83 LYS A O 1
ATOM 657 N N . ALA A 1 84 ? -13.915 -1.781 -2.831 1.00 82.06 84 ALA A N 1
ATOM 658 C CA . ALA A 1 84 ? -13.068 -1.652 -4.017 1.00 82.06 84 ALA A CA 1
ATOM 659 C C . ALA A 1 84 ? -13.391 -2.655 -5.147 1.00 82.06 84 ALA A C 1
ATOM 661 O O . ALA A 1 84 ? -13.348 -2.233 -6.305 1.00 82.06 84 ALA A O 1
ATOM 662 N N . PRO A 1 85 ? -13.808 -3.918 -4.881 1.00 84.56 85 PRO A N 1
ATOM 663 C CA . PRO A 1 85 ? -14.169 -4.853 -5.950 1.00 84.56 85 PRO A CA 1
ATOM 664 C C . PRO A 1 85 ? -15.223 -4.324 -6.924 1.00 84.56 85 PRO A C 1
ATOM 666 O O . PRO A 1 85 ? -15.174 -4.633 -8.111 1.00 84.56 85 PRO A O 1
ATOM 669 N N . ALA A 1 86 ? -16.148 -3.481 -6.457 1.00 84.19 86 ALA A N 1
ATOM 670 C CA . ALA A 1 86 ? -17.162 -2.907 -7.331 1.00 84.19 86 ALA A CA 1
ATOM 671 C C . ALA A 1 86 ? -16.576 -1.880 -8.320 1.00 84.19 86 ALA A C 1
ATOM 673 O O . ALA A 1 86 ? -17.057 -1.764 -9.446 1.00 84.19 86 ALA A O 1
ATOM 674 N N . ALA A 1 87 ? -15.529 -1.150 -7.927 1.00 82.31 87 ALA A N 1
ATOM 675 C CA . ALA A 1 87 ? -14.795 -0.264 -8.827 1.00 82.31 87 ALA A CA 1
ATOM 676 C C . ALA A 1 87 ? -13.914 -1.068 -9.794 1.00 82.31 87 ALA A C 1
ATOM 678 O O . ALA A 1 87 ? -13.936 -0.830 -10.998 1.00 82.31 87 ALA A O 1
ATOM 679 N N . TRP A 1 88 ? -13.204 -2.075 -9.286 1.00 83.00 88 TRP A N 1
ATOM 680 C CA . TRP A 1 88 ? -12.327 -2.938 -10.078 1.00 83.00 88 TRP A CA 1
ATOM 681 C C . TRP A 1 88 ? -13.051 -3.712 -11.175 1.00 83.00 88 TRP A C 1
ATOM 683 O O . TRP A 1 88 ? -12.521 -3.853 -12.272 1.00 83.00 88 TRP A O 1
ATOM 693 N N . HIS A 1 89 ? -14.267 -4.185 -10.898 1.00 84.12 89 HIS A N 1
ATOM 694 C CA . HIS A 1 89 ? -15.098 -4.898 -11.868 1.00 84.12 89 HIS A CA 1
ATOM 695 C C . HIS A 1 89 ? -15.960 -3.967 -12.735 1.00 84.12 89 HIS A C 1
ATOM 697 O O . HIS A 1 89 ? -16.701 -4.450 -13.587 1.00 84.12 89 HIS A O 1
ATOM 703 N N . GLY A 1 90 ? -15.899 -2.647 -12.520 1.00 83.69 90 GLY A N 1
ATOM 704 C CA . GLY A 1 90 ? -16.742 -1.685 -13.235 1.00 83.69 90 GLY A CA 1
ATOM 705 C C . GLY A 1 90 ? -18.234 -1.800 -12.901 1.00 83.69 90 GLY A C 1
ATOM 706 O O . GLY A 1 90 ? -19.079 -1.353 -13.667 1.00 83.69 90 GLY A O 1
ATOM 707 N N . THR A 1 91 ? -18.594 -2.397 -11.762 1.00 83.94 91 THR A N 1
ATOM 708 C CA . THR A 1 91 ? -19.994 -2.581 -11.343 1.00 83.94 91 THR A CA 1
ATOM 709 C C . THR A 1 91 ? -20.528 -1.420 -10.495 1.00 83.94 91 THR A C 1
ATOM 711 O O . THR A 1 91 ? -21.697 -1.429 -10.122 1.00 83.94 91 THR A O 1
ATOM 714 N N . SER A 1 92 ? -19.690 -0.430 -10.159 1.00 77.12 92 SER A N 1
ATOM 715 C CA . SER A 1 92 ? -20.050 0.741 -9.339 1.00 77.12 92 SER A CA 1
ATOM 716 C C . SER A 1 92 ? -20.320 2.029 -10.144 1.00 77.12 92 SER A C 1
ATOM 718 O O . SER A 1 92 ? -20.468 3.090 -9.536 1.00 77.12 92 SER A O 1
ATOM 720 N N . GLY A 1 93 ? -20.366 1.989 -11.484 1.00 71.56 93 GLY A N 1
ATOM 721 C CA . GLY A 1 93 ? -20.530 3.193 -12.313 1.00 71.56 93 GLY A CA 1
ATOM 722 C C . GLY A 1 93 ? -20.463 2.938 -13.824 1.00 71.56 93 GLY A C 1
ATOM 723 O O . GLY A 1 93 ? -20.756 1.841 -14.280 1.00 71.56 93 GLY A O 1
ATOM 724 N N . THR A 1 94 ? -20.093 3.964 -14.602 1.00 62.78 94 THR A N 1
ATOM 725 C CA . THR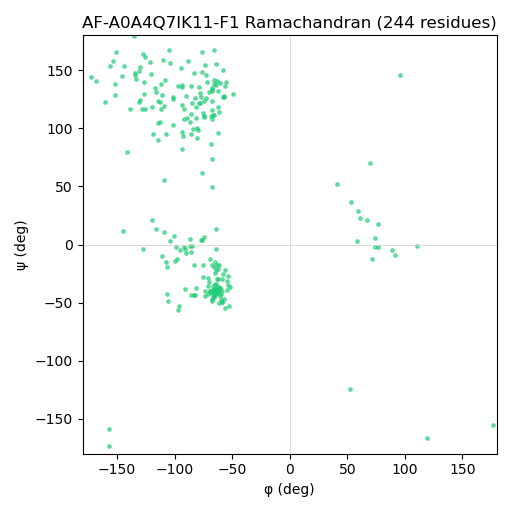 A 1 94 ? -19.965 3.908 -16.077 1.00 62.78 94 THR A CA 1
ATOM 726 C C . THR A 1 94 ? -18.574 3.501 -16.573 1.00 62.78 94 THR A C 1
ATOM 728 O O . THR A 1 94 ? -18.379 3.332 -17.776 1.00 62.78 94 THR A O 1
ATOM 731 N N . LEU A 1 95 ? -17.597 3.381 -15.672 1.00 66.56 95 LEU A N 1
ATOM 732 C 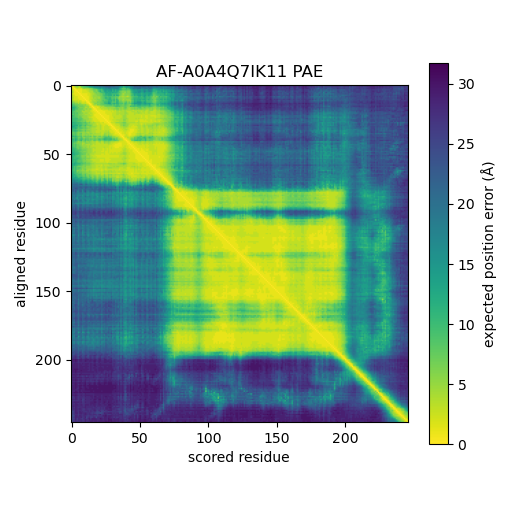CA . LEU A 1 95 ? -16.228 3.001 -16.009 1.00 66.56 95 LEU A CA 1
ATOM 733 C C . LEU A 1 95 ? -16.135 1.488 -16.211 1.00 66.56 95 LEU A C 1
ATOM 735 O O . LEU A 1 95 ? -16.657 0.717 -15.406 1.00 66.56 95 LEU A O 1
ATOM 739 N N . MET A 1 96 ? -15.435 1.069 -17.265 1.00 75.06 96 MET A N 1
ATOM 740 C CA . MET A 1 96 ? -15.073 -0.335 -17.445 1.00 75.06 96 MET A CA 1
ATOM 741 C C . MET A 1 96 ? -14.110 -0.766 -16.337 1.00 75.06 96 MET A C 1
ATOM 743 O O . MET A 1 96 ? -13.230 -0.006 -15.934 1.00 75.06 96 MET A O 1
ATOM 747 N N . GLY A 1 97 ? -14.277 -1.993 -15.847 1.00 78.06 97 GLY A N 1
ATOM 748 C CA . GLY A 1 97 ? -13.356 -2.569 -14.879 1.00 78.06 97 GLY A CA 1
ATOM 749 C C . GLY A 1 97 ? -11.992 -2.816 -15.514 1.00 78.06 97 GLY A C 1
ATOM 750 O O . GLY A 1 97 ? -11.861 -3.719 -16.335 1.00 78.06 97 GLY A O 1
ATOM 751 N N . SER A 1 98 ? -10.992 -2.016 -15.146 1.00 75.75 98 SER A N 1
ATOM 752 C CA . SER A 1 98 ? -9.594 -2.201 -15.567 1.00 75.75 98 SER A CA 1
ATOM 753 C C . SER A 1 98 ? -8.679 -2.619 -14.424 1.00 75.75 98 SER A C 1
ATOM 755 O O . SER A 1 98 ? -7.520 -2.931 -14.656 1.00 75.75 98 SER A O 1
ATOM 757 N N . MET A 1 99 ? -9.171 -2.572 -13.180 1.00 76.12 99 MET A N 1
ATOM 758 C CA . MET A 1 99 ? -8.378 -2.792 -11.963 1.00 76.12 99 MET A CA 1
ATOM 759 C C . MET A 1 99 ? -7.187 -1.841 -11.768 1.00 76.12 99 MET A C 1
ATOM 761 O O . MET A 1 99 ? -6.517 -1.971 -10.753 1.00 76.12 99 MET A O 1
ATOM 765 N N . GLY A 1 100 ? -6.994 -0.858 -12.655 1.00 77.69 100 GLY A N 1
ATOM 766 C CA . GLY A 1 100 ? -5.822 0.019 -12.675 1.00 77.69 100 GLY A CA 1
ATOM 767 C C . GLY A 1 100 ? -4.883 -0.210 -13.862 1.00 77.69 100 GLY A C 1
ATOM 768 O O . GLY A 1 100 ? -3.913 0.530 -13.990 1.00 77.69 100 GLY A O 1
ATOM 769 N N . GLU A 1 101 ? -5.166 -1.171 -14.748 1.00 78.62 101 GLU A N 1
ATOM 770 C CA . GLU A 1 101 ? -4.341 -1.435 -15.933 1.00 78.62 101 GLU A CA 1
ATOM 771 C C . GLU A 1 101 ? -4.185 -0.182 -16.813 1.00 78.62 101 GLU A C 1
ATOM 773 O O . GLU A 1 101 ? -5.148 0.562 -17.037 1.00 78.62 101 GLU A O 1
ATOM 778 N N . GLY A 1 102 ? -2.960 0.065 -17.283 1.00 77.94 102 GLY A N 1
ATOM 779 C CA . GLY A 1 102 ? -2.580 1.283 -18.005 1.00 77.94 102 GLY A CA 1
ATOM 780 C C . GLY A 1 102 ? -2.370 2.535 -17.137 1.00 77.94 102 GLY A C 1
ATOM 781 O O . GLY A 1 102 ? -1.995 3.579 -17.671 1.00 77.94 102 GLY A O 1
ATOM 782 N N . MET A 1 103 ? -2.583 2.471 -15.816 1.00 83.69 103 MET A N 1
ATOM 783 C CA . MET A 1 103 ? -2.239 3.558 -14.891 1.00 83.69 103 MET A CA 1
ATOM 784 C C . MET A 1 103 ? -0.844 3.350 -14.293 1.00 83.69 103 MET A C 1
ATOM 786 O O . MET A 1 103 ? -0.511 2.260 -13.839 1.00 83.69 103 MET A O 1
ATOM 790 N N . ILE A 1 104 ? -0.061 4.428 -14.211 1.00 84.44 104 ILE A N 1
ATOM 791 C CA . ILE A 1 104 ? 1.244 4.439 -13.537 1.00 84.44 104 ILE A CA 1
ATOM 792 C C . ILE A 1 104 ? 1.079 5.081 -12.158 1.00 84.44 104 ILE A C 1
ATOM 794 O O . ILE A 1 104 ? 0.593 6.211 -12.055 1.00 84.44 104 ILE A O 1
ATOM 798 N N . VAL A 1 105 ? 1.496 4.379 -11.102 1.00 84.81 105 VAL A N 1
ATOM 799 C CA . VAL A 1 105 ? 1.443 4.872 -9.719 1.00 84.81 105 VAL A CA 1
ATOM 800 C C . VAL A 1 105 ? 2.854 5.165 -9.218 1.00 84.81 105 VAL A C 1
ATOM 802 O O . VAL A 1 105 ? 3.690 4.268 -9.133 1.00 84.81 105 VAL A O 1
ATOM 805 N N . GLY A 1 106 ? 3.101 6.428 -8.864 1.00 85.50 106 GLY A N 1
ATOM 806 C CA . GLY A 1 106 ? 4.331 6.871 -8.209 1.00 85.50 106 GLY A CA 1
ATOM 807 C C . GLY A 1 106 ? 4.226 6.813 -6.686 1.00 85.50 106 GLY A C 1
ATOM 808 O O . GLY A 1 106 ? 3.297 7.385 -6.114 1.00 85.50 106 GLY A O 1
ATOM 809 N N . VAL A 1 107 ? 5.188 6.163 -6.033 1.00 84.12 107 VAL A N 1
ATOM 810 C CA . VAL A 1 107 ? 5.269 6.025 -4.573 1.00 84.12 107 VAL A CA 1
ATOM 811 C C . VAL A 1 107 ? 6.570 6.650 -4.080 1.00 84.12 107 VAL A C 1
ATOM 813 O O . VAL A 1 107 ? 7.645 6.210 -4.463 1.00 84.12 107 VAL A O 1
ATOM 816 N N . PHE A 1 108 ? 6.473 7.675 -3.234 1.00 86.25 108 PHE A N 1
ATOM 817 C CA . PHE A 1 108 ? 7.625 8.365 -2.645 1.00 86.25 108 PHE A CA 1
ATOM 818 C C . PHE A 1 108 ? 7.819 7.872 -1.213 1.00 86.25 108 PHE A C 1
ATOM 820 O O . PHE A 1 108 ? 7.042 8.246 -0.335 1.00 86.25 108 PHE A O 1
ATOM 827 N N . ASP A 1 109 ? 8.799 7.003 -0.990 1.00 85.88 109 ASP A N 1
ATOM 828 C CA . ASP A 1 109 ? 8.950 6.280 0.277 1.00 85.88 109 ASP A CA 1
ATOM 829 C C . ASP A 1 109 ? 10.408 5.808 0.482 1.00 85.88 109 ASP A C 1
ATOM 831 O O . ASP A 1 109 ? 11.318 6.378 -0.109 1.00 85.88 109 ASP A O 1
ATOM 835 N N . THR A 1 110 ? 10.677 4.803 1.315 1.00 82.12 110 THR A N 1
ATOM 836 C CA . THR A 1 110 ? 12.032 4.339 1.670 1.00 82.12 110 THR A CA 1
ATOM 837 C C . THR A 1 110 ? 12.721 3.477 0.608 1.00 82.12 110 THR A C 1
ATOM 839 O O . THR A 1 110 ? 13.822 2.994 0.848 1.00 82.12 110 THR A O 1
ATOM 842 N N . GLY A 1 111 ? 12.099 3.281 -0.556 1.00 87.50 111 GLY A N 1
ATOM 843 C CA . GLY A 1 111 ? 12.590 2.416 -1.633 1.00 87.50 111 GLY A CA 1
ATOM 844 C C . GLY A 1 111 ? 11.618 1.283 -1.954 1.00 87.50 111 GLY A C 1
ATOM 845 O O . GLY A 1 111 ? 10.459 1.304 -1.533 1.00 87.50 111 GLY A O 1
ATOM 846 N N . ILE A 1 112 ? 12.082 0.284 -2.709 1.00 91.75 112 ILE A N 1
ATOM 847 C CA . ILE A 1 112 ? 11.287 -0.903 -3.060 1.00 91.75 112 ILE A CA 1
ATOM 848 C C . ILE A 1 112 ? 12.067 -2.212 -2.890 1.00 91.75 112 ILE A C 1
ATOM 850 O O . ILE A 1 112 ? 13.264 -2.267 -3.146 1.00 91.75 112 ILE A O 1
ATOM 854 N N . ASN A 1 113 ? 11.393 -3.294 -2.499 1.00 92.56 113 ASN A N 1
ATOM 855 C CA . ASN A 1 113 ? 11.900 -4.656 -2.661 1.00 92.56 113 ASN A CA 1
ATOM 856 C C . ASN A 1 113 ? 11.378 -5.230 -3.990 1.00 92.56 113 ASN A C 1
ATOM 858 O O . ASN A 1 113 ? 10.283 -5.798 -3.991 1.00 92.56 113 ASN A O 1
ATOM 862 N N . PRO A 1 114 ? 12.127 -5.126 -5.102 1.00 92.00 114 PRO A N 1
ATOM 863 C CA . PRO A 1 114 ? 11.660 -5.510 -6.437 1.00 92.00 114 PRO A CA 1
ATOM 864 C C . PRO A 1 114 ? 11.351 -7.007 -6.570 1.00 92.00 114 PRO A C 1
ATOM 866 O O . PRO A 1 114 ? 10.556 -7.406 -7.414 1.00 92.00 114 PRO A O 1
ATOM 869 N N . HIS A 1 115 ? 11.928 -7.846 -5.707 1.00 91.50 115 HIS A N 1
ATOM 870 C CA . HIS A 1 115 ? 11.736 -9.297 -5.735 1.00 91.50 115 HIS A CA 1
ATOM 871 C C . HIS A 1 115 ? 10.478 -9.763 -4.991 1.00 91.50 115 HIS A C 1
ATOM 873 O O . HIS A 1 115 ? 10.198 -10.963 -4.934 1.00 91.50 115 HIS A O 1
ATOM 879 N N . SER A 1 116 ? 9.717 -8.847 -4.385 1.00 90.19 116 SER A N 1
ATOM 880 C CA . SER A 1 116 ? 8.457 -9.210 -3.741 1.00 90.19 116 SER A CA 1
ATOM 881 C C . SER A 1 116 ? 7.450 -9.728 -4.779 1.00 90.19 116 SER A C 1
ATOM 883 O O . SER A 1 116 ? 7.268 -9.095 -5.821 1.00 90.19 116 SER A O 1
ATOM 885 N N . PRO A 1 117 ? 6.702 -10.811 -4.489 1.00 89.75 117 PRO A N 1
ATOM 886 C CA . PRO A 1 117 ? 5.640 -11.300 -5.371 1.00 89.75 117 PRO A CA 1
ATOM 887 C C . PRO A 1 117 ? 4.565 -10.253 -5.708 1.00 89.75 117 PRO A C 1
ATOM 889 O O . PRO A 1 117 ? 3.881 -10.373 -6.722 1.00 89.75 117 PRO A O 1
ATOM 892 N N . SER A 1 118 ? 4.420 -9.209 -4.884 1.00 88.81 118 SER A N 1
ATOM 893 C CA . SER A 1 118 ? 3.528 -8.073 -5.151 1.00 88.81 118 SER A CA 1
ATOM 894 C C . SER A 1 118 ? 3.953 -7.241 -6.371 1.00 88.81 118 SER A C 1
ATOM 896 O O . SER A 1 118 ? 3.133 -6.501 -6.913 1.00 88.81 118 SER A O 1
ATOM 898 N N . PHE A 1 119 ? 5.208 -7.354 -6.808 1.00 92.56 119 PHE A N 1
ATOM 899 C CA . PHE A 1 119 ? 5.783 -6.635 -7.951 1.00 92.56 119 PHE A CA 1
ATOM 900 C C . PHE A 1 119 ? 6.214 -7.584 -9.077 1.00 92.56 119 PHE A C 1
ATOM 902 O O . PHE A 1 119 ? 6.933 -7.187 -9.990 1.00 92.56 119 PHE A O 1
ATOM 909 N N . ALA A 1 120 ? 5.773 -8.843 -9.016 1.00 91.38 120 ALA A N 1
ATOM 910 C CA . ALA A 1 120 ? 6.027 -9.804 -10.072 1.00 91.38 120 ALA A CA 1
ATOM 911 C C . ALA A 1 120 ? 5.314 -9.392 -11.363 1.00 91.38 120 ALA A C 1
ATOM 913 O O . ALA A 1 120 ? 4.141 -9.004 -11.337 1.00 91.38 120 ALA A O 1
ATOM 914 N N . ASP A 1 121 ? 6.042 -9.551 -12.462 1.00 90.94 121 ASP A N 1
ATOM 915 C CA . ASP A 1 121 ? 5.554 -9.370 -13.821 1.00 90.94 121 ASP A CA 1
ATOM 916 C C . ASP A 1 121 ? 4.343 -10.262 -14.109 1.00 90.94 121 ASP A C 1
ATOM 918 O O . ASP A 1 121 ? 3.238 -9.798 -14.363 1.00 90.94 121 ASP A O 1
ATOM 922 N N . ILE A 1 122 ? 4.507 -11.565 -13.882 1.00 91.62 122 ILE A N 1
ATOM 923 C CA . ILE A 1 122 ? 3.397 -12.507 -13.902 1.00 91.62 122 ILE A CA 1
ATOM 924 C C . ILE A 1 122 ? 2.841 -12.628 -12.483 1.00 91.62 122 ILE A C 1
ATOM 926 O O . ILE A 1 122 ? 3.449 -13.225 -11.590 1.00 91.62 122 ILE A O 1
ATOM 930 N N . GLY A 1 123 ? 1.652 -12.069 -12.265 1.00 83.50 123 GLY A N 1
ATOM 931 C CA . GLY A 1 123 ? 0.967 -12.117 -10.977 1.00 83.50 123 GLY A CA 1
ATOM 932 C C . GLY A 1 123 ? 0.551 -13.537 -10.568 1.00 83.50 123 GLY A C 1
ATOM 933 O O . GLY A 1 123 ? 0.471 -14.453 -11.386 1.00 83.50 123 GLY A O 1
ATOM 934 N N . ALA A 1 124 ? 0.157 -13.736 -9.304 1.00 79.06 124 ALA A N 1
ATOM 935 C CA . ALA A 1 124 ? -0.166 -15.069 -8.762 1.00 79.06 124 ALA A CA 1
ATOM 936 C C . ALA A 1 124 ? -1.388 -15.780 -9.399 1.00 79.06 124 ALA A C 1
ATOM 938 O O . ALA A 1 124 ? -1.720 -16.911 -9.031 1.00 79.06 124 ALA A O 1
ATOM 939 N N . TYR A 1 125 ? -2.096 -15.122 -10.320 1.00 80.44 125 TYR A N 1
ATOM 940 C CA . TYR A 1 125 ? -3.179 -15.698 -11.126 1.00 80.44 125 TYR A CA 1
ATOM 941 C C . TYR A 1 125 ? -2.802 -15.879 -12.607 1.00 80.44 125 TYR A C 1
ATOM 943 O O . TYR A 1 125 ? -3.683 -16.175 -13.410 1.00 80.44 125 TYR A O 1
ATOM 951 N N . GLY A 1 126 ? -1.523 -15.719 -12.963 1.00 86.88 126 GLY A N 1
ATOM 952 C CA . GLY A 1 126 ? -1.032 -15.828 -14.339 1.00 86.88 126 GLY A CA 1
ATOM 953 C C . GLY A 1 126 ? -1.343 -14.609 -15.206 1.00 86.88 126 GLY A C 1
ATOM 954 O O . GLY A 1 126 ? -1.343 -14.730 -16.425 1.00 86.88 126 GLY A O 1
ATOM 955 N N . TYR A 1 127 ? -1.676 -13.469 -14.593 1.00 84.25 127 TYR A N 1
ATOM 956 C CA . TYR A 1 127 ? -1.827 -12.216 -15.325 1.00 84.25 127 TYR A CA 1
ATOM 957 C C . TYR A 1 127 ? -0.446 -11.650 -15.623 1.00 84.25 127 TYR A C 1
ATOM 959 O O . TYR A 1 127 ? 0.321 -11.440 -14.685 1.00 84.25 127 TYR A O 1
ATOM 967 N N . ASP A 1 128 ? -0.175 -11.450 -16.902 1.00 90.38 128 ASP A N 1
ATOM 968 C CA . ASP A 1 128 ? 1.048 -10.862 -17.430 1.00 90.38 128 ASP A CA 1
ATOM 969 C C . ASP A 1 128 ? 0.826 -9.355 -17.569 1.00 90.38 128 ASP A C 1
ATOM 971 O O . ASP A 1 128 ? -0.113 -8.941 -18.261 1.00 90.38 128 ASP A O 1
ATOM 975 N N . HIS A 1 129 ? 1.581 -8.546 -16.824 1.00 88.94 129 HIS A N 1
ATOM 976 C CA . HIS A 1 129 ? 1.399 -7.096 -16.872 1.00 88.94 129 HIS A CA 1
ATOM 977 C C . HIS A 1 129 ? 1.969 -6.557 -18.185 1.00 88.94 129 HIS A C 1
ATOM 979 O O . HIS A 1 129 ? 2.813 -7.172 -18.821 1.00 88.94 129 HIS A O 1
ATOM 985 N N . THR A 1 130 ? 1.463 -5.416 -18.645 1.00 89.94 130 THR A N 1
ATOM 986 C CA . THR A 1 130 ? 1.989 -4.770 -19.848 1.00 89.94 130 THR A CA 1
ATOM 987 C C . THR A 1 130 ? 2.616 -3.451 -19.458 1.00 89.94 130 THR A C 1
ATOM 989 O O . THR A 1 130 ? 1.938 -2.572 -18.925 1.00 89.94 130 THR A O 1
ATOM 992 N N . ASN A 1 131 ? 3.892 -3.269 -19.788 1.00 91.12 131 ASN A N 1
ATOM 993 C CA . ASN A 1 131 ? 4.523 -1.972 -19.623 1.00 91.12 131 ASN A CA 1
ATOM 994 C C . ASN A 1 131 ? 3.896 -0.954 -20.607 1.00 91.12 131 ASN A C 1
ATOM 996 O O . ASN A 1 131 ? 4.054 -1.092 -21.824 1.00 91.12 131 ASN A O 1
ATOM 1000 N N . PRO A 1 132 ? 3.221 0.111 -20.131 1.00 87.38 132 PRO A N 1
ATOM 1001 C CA . PRO A 1 132 ? 2.598 1.131 -20.969 1.00 87.38 132 PRO A CA 1
ATOM 1002 C C . PRO A 1 132 ? 3.630 2.004 -21.692 1.00 87.38 132 PRO A C 1
ATOM 1004 O O . PRO A 1 132 ? 3.273 2.741 -22.609 1.00 87.38 132 PRO A O 1
ATOM 1007 N N . LEU A 1 133 ? 4.904 1.929 -21.297 1.00 90.69 133 LEU A N 1
ATOM 1008 C CA . LEU A 1 133 ? 6.029 2.543 -21.998 1.00 90.69 133 LEU A CA 1
ATOM 1009 C C . LEU A 1 133 ? 6.575 1.635 -23.114 1.00 90.69 133 LEU A C 1
ATOM 1011 O O . LEU A 1 133 ? 7.419 2.074 -23.890 1.00 90.69 133 LEU A O 1
ATOM 1015 N N . GLY A 1 134 ? 6.081 0.399 -23.223 1.00 91.44 134 GLY A N 1
ATOM 1016 C CA . GLY A 1 134 ? 6.583 -0.660 -24.095 1.00 91.44 134 GLY A CA 1
ATOM 1017 C C . GLY A 1 134 ? 7.548 -1.596 -23.366 1.00 91.44 134 GLY A C 1
ATOM 1018 O O . GLY A 1 134 ? 8.298 -1.159 -22.496 1.00 91.44 134 GLY A O 1
ATOM 1019 N N . GLU A 1 135 ? 7.522 -2.877 -23.733 1.00 90.25 135 GLU A N 1
ATOM 1020 C CA . GLU A 1 135 ? 8.376 -3.926 -23.158 1.00 90.25 135 GLU A CA 1
ATOM 1021 C C . GLU A 1 135 ? 9.853 -3.491 -23.142 1.00 90.25 135 GLU A C 1
ATOM 1023 O O . GLU A 1 135 ? 10.389 -3.000 -24.141 1.00 90.25 135 GLU A O 1
ATOM 1028 N N . GLY A 1 136 ? 10.501 -3.623 -21.982 1.00 91.06 136 GLY A N 1
ATOM 1029 C CA . GLY A 1 136 ? 11.904 -3.243 -21.784 1.00 91.06 136 GLY A CA 1
ATOM 1030 C C . GLY A 1 136 ? 12.192 -1.736 -21.707 1.00 91.06 136 GLY A C 1
ATOM 1031 O O . GLY A 1 136 ? 13.339 -1.356 -21.469 1.00 91.06 136 GLY A O 1
ATOM 1032 N N . ASN A 1 137 ? 11.192 -0.860 -21.864 1.00 94.88 137 ASN A N 1
ATOM 1033 C CA . ASN A 1 137 ? 11.364 0.578 -21.650 1.00 94.88 137 ASN A CA 1
ATOM 1034 C C . ASN A 1 137 ? 11.168 0.914 -20.171 1.00 94.88 137 ASN A C 1
ATOM 1036 O O . ASN A 1 137 ? 10.044 1.120 -19.704 1.00 94.88 137 ASN A O 1
ATOM 1040 N N . TYR A 1 138 ? 12.277 0.983 -19.439 1.00 95.62 138 TYR A N 1
ATOM 1041 C CA . TYR A 1 138 ? 12.278 1.312 -18.018 1.00 95.62 138 TYR A CA 1
ATOM 1042 C C . TYR A 1 138 ? 12.752 2.733 -17.730 1.00 95.62 138 TYR A C 1
ATOM 1044 O O . TYR A 1 138 ? 13.307 3.424 -18.586 1.00 95.62 138 TYR A O 1
ATOM 1052 N N . LEU A 1 139 ? 12.530 3.174 -16.494 1.00 93.06 139 LEU A N 1
ATOM 1053 C CA . LEU A 1 139 ? 12.823 4.530 -16.058 1.00 93.06 139 LEU A CA 1
ATOM 1054 C C . LEU A 1 139 ? 13.831 4.578 -14.896 1.00 93.06 139 LEU A C 1
ATOM 1056 O O . LEU A 1 139 ? 13.834 3.719 -14.015 1.00 93.06 139 LEU A O 1
ATOM 1060 N N . ALA A 1 140 ? 14.651 5.636 -14.898 1.00 94.31 140 ALA A N 1
ATOM 1061 C CA . ALA A 1 140 ? 15.672 5.942 -13.890 1.00 94.31 140 ALA A CA 1
ATOM 1062 C C . ALA A 1 140 ? 16.643 4.782 -13.619 1.00 94.31 140 ALA A C 1
ATOM 1064 O O . ALA A 1 140 ? 17.265 4.311 -14.567 1.00 94.31 140 ALA A O 1
ATOM 1065 N N . ASP A 1 141 ? 16.800 4.330 -12.375 1.00 92.19 141 ASP A N 1
ATOM 1066 C CA . ASP A 1 141 ? 17.792 3.318 -11.993 1.00 92.19 141 ASP A CA 1
ATOM 1067 C C . ASP A 1 141 ? 17.576 2.012 -12.774 1.00 92.19 141 ASP A C 1
ATOM 1069 O O . ASP A 1 141 ? 18.530 1.315 -13.106 1.00 92.19 141 ASP A O 1
ATOM 1073 N N . CYS A 1 142 ? 16.333 1.713 -13.166 1.00 94.06 142 CYS A N 1
ATOM 1074 C CA . CYS A 1 142 ? 16.009 0.551 -13.992 1.00 94.06 142 CYS A CA 1
ATOM 1075 C C . CYS A 1 142 ? 16.606 0.593 -15.408 1.00 94.06 142 CYS A C 1
ATOM 1077 O O . CYS A 1 142 ? 16.596 -0.428 -16.087 1.00 94.06 142 CYS A O 1
ATOM 1079 N N . ILE A 1 143 ? 17.089 1.747 -15.884 1.00 95.12 143 ILE A N 1
ATOM 1080 C CA . ILE A 1 143 ? 17.765 1.857 -17.186 1.00 95.12 143 ILE A CA 1
ATOM 1081 C C . ILE A 1 143 ? 19.122 1.148 -17.132 1.00 95.12 143 ILE A C 1
ATOM 1083 O O . ILE A 1 143 ? 19.504 0.469 -18.082 1.00 95.12 143 ILE A O 1
ATOM 1087 N N . GLU A 1 144 ? 19.844 1.292 -16.020 1.00 93.94 144 GLU A N 1
ATOM 1088 C CA . GLU A 1 144 ? 21.145 0.652 -15.808 1.00 93.94 144 GLU A CA 1
ATOM 1089 C C . GLU A 1 144 ? 20.994 -0.717 -15.132 1.00 93.94 144 GLU A C 1
ATOM 1091 O O . GLU A 1 144 ? 21.660 -1.680 -15.509 1.00 93.94 144 GLU A O 1
ATOM 1096 N N . TYR A 1 145 ? 20.056 -0.834 -14.191 1.00 93.25 145 TYR A N 1
ATOM 1097 C CA . TYR A 1 145 ? 19.819 -2.034 -13.394 1.00 93.25 145 TYR A CA 1
ATOM 1098 C C . TYR A 1 145 ? 18.507 -2.729 -13.778 1.00 93.25 145 TYR A C 1
ATOM 1100 O O . TY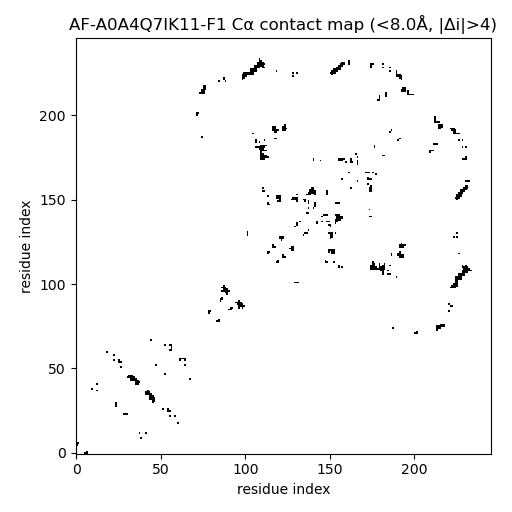R A 1 145 ? 17.628 -2.974 -12.947 1.00 93.25 145 TYR A O 1
ATOM 1108 N N . THR A 1 146 ? 18.386 -3.050 -15.067 1.00 93.94 146 THR A N 1
ATOM 1109 C CA . THR A 1 146 ? 17.186 -3.658 -15.672 1.00 93.94 146 THR A CA 1
ATOM 1110 C C . THR A 1 146 ? 16.709 -4.932 -14.966 1.00 93.94 146 THR A C 1
ATOM 1112 O O . THR A 1 146 ? 15.516 -5.208 -14.961 1.00 93.94 146 THR A O 1
ATOM 1115 N N . GLN A 1 147 ? 17.600 -5.685 -14.312 1.00 93.31 147 GLN A N 1
ATOM 1116 C CA . GLN A 1 147 ? 17.267 -6.925 -13.605 1.00 93.31 147 GLN A CA 1
ATOM 1117 C C . GLN A 1 147 ? 16.310 -6.748 -12.415 1.00 93.31 147 GLN A C 1
ATOM 1119 O O . GLN A 1 147 ? 15.733 -7.731 -11.957 1.00 93.31 147 GLN A O 1
ATOM 1124 N N . TYR A 1 148 ? 16.154 -5.526 -11.896 1.00 93.56 148 TYR A N 1
ATOM 1125 C CA . TYR A 1 148 ? 15.227 -5.230 -10.797 1.00 93.56 148 TYR A CA 1
ATOM 1126 C C . TYR A 1 148 ? 13.844 -4.792 -11.276 1.00 93.56 148 TYR A C 1
ATOM 1128 O O . TYR A 1 148 ? 12.971 -4.513 -10.456 1.00 93.56 148 TYR A O 1
ATOM 1136 N N . CYS A 1 149 ? 13.649 -4.690 -12.587 1.00 95.12 149 CYS A N 1
ATOM 1137 C CA . CYS A 1 149 ? 12.482 -4.067 -13.183 1.00 95.12 149 CYS A CA 1
ATOM 1138 C C . CYS A 1 149 ? 11.893 -4.997 -14.241 1.00 95.12 149 CYS A C 1
ATOM 1140 O O . CYS A 1 149 ? 12.564 -5.877 -14.780 1.00 95.12 149 CYS A O 1
ATOM 1142 N N . ASN A 1 150 ? 10.595 -4.867 -14.457 1.00 95.38 150 ASN A N 1
ATOM 1143 C CA . ASN A 1 150 ? 9.814 -5.744 -15.318 1.00 95.38 150 ASN A CA 1
ATOM 1144 C C . ASN A 1 150 ? 8.561 -4.996 -15.788 1.00 95.38 150 ASN A C 1
ATOM 1146 O O . ASN A 1 150 ? 8.387 -3.812 -15.485 1.00 95.38 150 ASN A O 1
ATOM 1150 N N . ASP A 1 151 ? 7.652 -5.686 -16.469 1.00 93.94 151 ASP A N 1
ATOM 1151 C CA . ASP A 1 151 ? 6.432 -5.065 -16.978 1.00 93.94 151 ASP A CA 1
ATOM 1152 C C . ASP A 1 151 ? 5.381 -4.778 -15.891 1.00 93.94 151 ASP A C 1
ATOM 1154 O O . ASP A 1 151 ? 4.306 -4.280 -16.209 1.00 93.94 151 ASP A O 1
ATOM 1158 N N . LYS A 1 152 ? 5.716 -4.995 -14.604 1.00 91.94 152 LYS A N 1
ATOM 1159 C CA . LYS A 1 152 ? 4.984 -4.562 -13.401 1.00 91.94 152 LYS A CA 1
ATOM 1160 C C . LYS A 1 152 ? 5.651 -3.378 -12.674 1.00 91.94 152 LYS A C 1
ATOM 1162 O O . LYS A 1 152 ? 4.981 -2.420 -12.277 1.00 91.94 152 LYS A O 1
ATOM 1167 N N . LEU A 1 153 ? 6.955 -3.457 -12.429 1.00 94.56 153 LEU A N 1
ATOM 1168 C CA . LEU A 1 153 ? 7.793 -2.436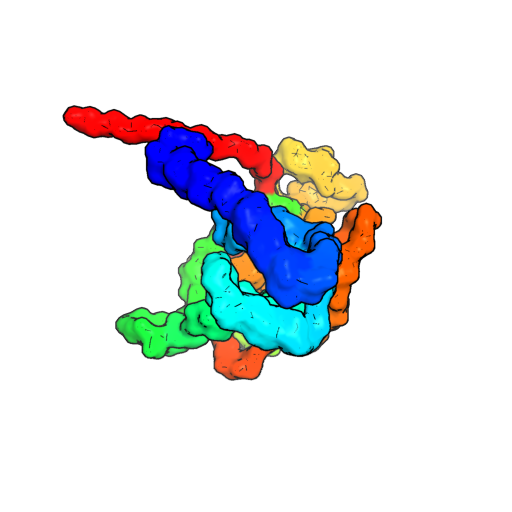 -11.803 1.00 94.56 153 LEU A CA 1
ATOM 1169 C C . LEU A 1 153 ? 8.680 -1.822 -12.876 1.00 94.56 153 LEU A C 1
ATOM 1171 O O . LEU A 1 153 ? 9.742 -2.346 -13.191 1.00 94.56 153 LEU A O 1
ATOM 1175 N N . ILE A 1 154 ? 8.225 -0.702 -13.429 1.00 95.00 154 ILE A N 1
ATOM 1176 C CA . ILE A 1 154 ? 8.810 -0.108 -14.637 1.00 95.00 154 ILE A CA 1
ATOM 1177 C C . ILE A 1 154 ? 9.848 0.976 -14.342 1.00 95.00 154 ILE A C 1
ATOM 1179 O O . ILE A 1 154 ? 10.466 1.514 -15.261 1.00 95.00 154 ILE A O 1
ATOM 1183 N N . GLY A 1 155 ? 10.038 1.339 -13.073 1.00 95.12 155 GLY A N 1
ATOM 1184 C CA . GLY A 1 155 ? 10.985 2.379 -12.704 1.00 95.12 155 GLY A CA 1
ATOM 1185 C C . GLY A 1 155 ? 11.274 2.472 -11.207 1.00 95.12 155 GLY A C 1
ATOM 1186 O O . GLY A 1 155 ? 10.374 2.369 -10.368 1.00 95.12 155 GLY A O 1
ATOM 1187 N N . ILE A 1 156 ? 12.542 2.724 -10.889 1.00 95.00 156 ILE A N 1
ATOM 1188 C CA . ILE A 1 156 ? 13.062 2.958 -9.540 1.00 95.00 156 ILE A CA 1
ATOM 1189 C C . ILE A 1 156 ? 13.890 4.236 -9.608 1.00 95.00 156 ILE A C 1
ATOM 1191 O O . ILE A 1 156 ? 14.789 4.350 -10.431 1.00 95.00 156 ILE A O 1
ATOM 1195 N N . TRP A 1 157 ? 13.567 5.210 -8.768 1.00 90.06 157 TRP A N 1
ATOM 1196 C CA . TRP A 1 157 ? 14.296 6.460 -8.632 1.00 90.06 157 TRP A CA 1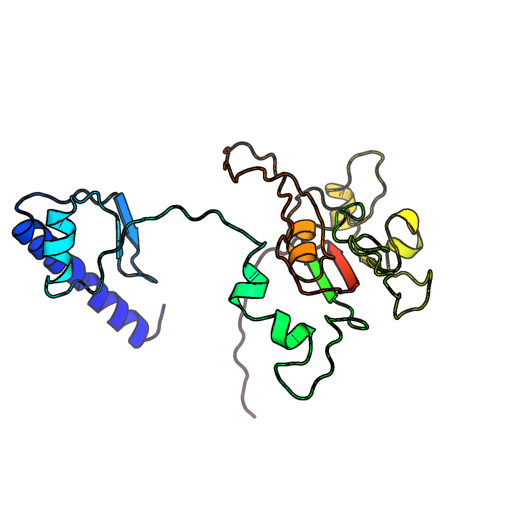
ATOM 1197 C C . TRP A 1 157 ? 14.978 6.474 -7.288 1.00 90.06 157 TRP A C 1
ATOM 1199 O O . TRP A 1 157 ? 14.336 6.353 -6.240 1.00 90.06 157 TRP A O 1
ATOM 1209 N N . SER A 1 158 ? 16.266 6.748 -7.327 1.00 86.38 158 SER A N 1
ATOM 1210 C CA . SER A 1 158 ? 17.026 7.075 -6.144 1.00 86.38 158 SER A CA 1
ATOM 1211 C C . SER A 1 158 ? 17.783 8.381 -6.322 1.00 86.38 158 SER A C 1
ATOM 1213 O O . SER A 1 158 ? 17.926 8.930 -7.416 1.00 86.38 158 SER A O 1
ATOM 1215 N N . HIS A 1 159 ? 18.224 8.922 -5.195 1.00 83.19 159 HIS A N 1
ATOM 1216 C CA . HIS A 1 159 ? 19.099 10.078 -5.162 1.00 83.19 159 HIS A CA 1
ATOM 1217 C C . HIS A 1 159 ? 20.413 9.666 -4.514 1.00 83.19 159 HIS A C 1
ATOM 1219 O O . HIS A 1 159 ? 20.403 9.059 -3.446 1.00 83.19 159 HIS A O 1
ATOM 1225 N N . GLU A 1 160 ? 21.534 10.073 -5.107 1.00 82.25 160 GLU A N 1
ATOM 1226 C CA . GLU A 1 160 ? 22.886 9.754 -4.625 1.00 82.25 160 GLU A CA 1
ATOM 1227 C C . GLU A 1 160 ? 23.088 10.097 -3.139 1.00 82.25 160 GLU A C 1
ATOM 1229 O O . GLU A 1 160 ? 23.720 9.355 -2.393 1.00 82.25 160 GLU A O 1
ATOM 1234 N N . VAL A 1 161 ? 22.486 11.192 -2.661 1.00 78.00 161 VAL A N 1
ATOM 1235 C CA . VAL A 1 161 ? 22.545 11.606 -1.245 1.00 78.00 161 VAL A CA 1
ATOM 1236 C C . VAL A 1 161 ? 21.912 10.595 -0.274 1.00 78.00 161 VAL A C 1
ATOM 1238 O O . VAL A 1 161 ? 22.208 10.630 0.922 1.00 78.00 161 VAL A O 1
ATOM 1241 N N . ILE A 1 162 ? 21.035 9.726 -0.782 1.00 74.31 162 ILE A N 1
ATOM 1242 C CA . ILE A 1 162 ? 20.368 8.645 -0.052 1.00 74.31 162 ILE A CA 1
ATOM 1243 C C . ILE A 1 162 ? 21.145 7.344 -0.266 1.00 74.31 162 ILE A C 1
ATOM 1245 O O . ILE A 1 162 ? 21.575 6.729 0.704 1.00 74.31 162 ILE A O 1
ATOM 1249 N N . THR A 1 163 ? 21.412 6.954 -1.516 1.00 81.00 163 THR A N 1
ATOM 1250 C CA . THR A 1 163 ? 22.085 5.674 -1.811 1.00 81.00 163 THR A CA 1
ATOM 1251 C C . THR A 1 163 ? 23.511 5.622 -1.275 1.00 81.00 163 THR A C 1
ATOM 1253 O O . THR A 1 163 ? 23.915 4.602 -0.736 1.00 81.00 163 THR A O 1
ATOM 1256 N N . SER A 1 164 ? 24.241 6.740 -1.257 1.00 79.12 164 SER A N 1
ATOM 1257 C CA . SER A 1 164 ? 25.563 6.812 -0.608 1.00 79.12 164 SER A CA 1
ATOM 1258 C C . SER A 1 164 ? 25.558 6.528 0.901 1.00 79.12 164 SER A C 1
ATOM 1260 O O . SER A 1 164 ? 26.622 6.283 1.469 1.00 79.12 164 SER A O 1
ATOM 1262 N N . LYS A 1 165 ? 24.397 6.591 1.565 1.00 78.25 165 LYS A N 1
ATOM 1263 C CA . LYS A 1 165 ? 24.246 6.334 3.006 1.00 78.25 165 LYS A CA 1
ATOM 1264 C C . LYS A 1 165 ? 23.568 5.006 3.300 1.00 78.25 165 LYS A C 1
ATOM 1266 O O . LYS A 1 165 ? 23.986 4.311 4.220 1.00 78.25 165 LYS A O 1
ATOM 1271 N N . ASP A 1 166 ? 22.524 4.698 2.540 1.00 74.88 166 ASP A N 1
ATOM 1272 C CA . ASP A 1 166 ? 21.599 3.613 2.858 1.00 74.88 166 ASP A CA 1
ATOM 1273 C C . ASP A 1 166 ? 21.890 2.339 2.056 1.00 74.88 166 ASP A C 1
ATOM 1275 O O . ASP A 1 166 ? 21.382 1.278 2.405 1.00 74.88 166 ASP A O 1
ATOM 1279 N N . THR A 1 167 ? 22.709 2.417 0.997 1.00 81.44 167 THR A N 1
ATOM 1280 C CA . THR A 1 167 ? 23.146 1.233 0.243 1.00 81.44 167 THR A CA 1
ATOM 1281 C C . THR A 1 167 ? 24.270 0.516 1.003 1.00 81.44 167 THR A C 1
ATOM 1283 O O . THR A 1 167 ? 25.305 1.133 1.271 1.00 81.44 167 THR A O 1
ATOM 1286 N N . PRO A 1 168 ? 24.107 -0.774 1.353 1.00 84.31 168 PRO A N 1
ATOM 1287 C CA . PRO A 1 168 ? 25.167 -1.574 1.953 1.00 84.31 168 PRO A CA 1
ATOM 1288 C C . PRO A 1 168 ? 26.418 -1.641 1.070 1.00 84.31 168 PRO A C 1
ATOM 1290 O O . PRO A 1 168 ? 26.345 -1.598 -0.158 1.00 84.31 168 PRO A O 1
ATOM 1293 N N . GLU A 1 169 ? 27.586 -1.779 1.695 1.00 84.44 169 GLU A N 1
ATOM 1294 C CA . GLU A 1 169 ? 28.850 -1.889 0.965 1.00 84.44 169 GLU A CA 1
ATOM 1295 C C . GLU A 1 169 ? 28.832 -3.087 0.000 1.00 84.44 169 GLU A C 1
ATOM 1297 O O . GLU A 1 169 ? 28.551 -4.217 0.397 1.00 84.44 169 GLU A O 1
ATOM 1302 N N . GLY A 1 170 ? 29.152 -2.832 -1.271 1.00 82.81 170 GLY A N 1
ATOM 1303 C CA . GLY A 1 170 ? 29.174 -3.848 -2.327 1.00 82.81 170 GLY A CA 1
ATOM 1304 C C . GLY A 1 170 ? 27.843 -4.058 -3.056 1.00 82.81 170 GLY A C 1
ATOM 1305 O O . GLY A 1 170 ? 27.827 -4.794 -4.041 1.00 82.81 170 GLY A O 1
ATOM 1306 N N . GLU A 1 171 ? 26.763 -3.400 -2.629 1.00 85.12 171 GLU A N 1
ATOM 1307 C CA . GLU A 1 171 ? 25.476 -3.415 -3.329 1.00 85.12 171 GLU A CA 1
ATOM 1308 C C . GLU A 1 171 ? 25.380 -2.301 -4.382 1.00 85.12 171 GLU A C 1
ATOM 1310 O O . GLU A 1 171 ? 26.083 -1.287 -4.334 1.00 85.12 171 GLU A O 1
ATOM 1315 N N . ALA A 1 172 ? 24.495 -2.495 -5.362 1.00 84.56 172 ALA A N 1
ATOM 1316 C CA . ALA A 1 172 ? 24.225 -1.486 -6.380 1.00 84.56 172 ALA A CA 1
ATOM 1317 C C . ALA A 1 172 ? 23.534 -0.255 -5.752 1.00 84.56 172 ALA A C 1
ATOM 1319 O O . ALA A 1 172 ? 22.578 -0.438 -4.995 1.00 84.56 172 ALA A O 1
ATOM 1320 N N . PRO A 1 173 ? 23.952 0.988 -6.076 1.00 86.69 173 PRO A N 1
ATOM 1321 C CA . PRO A 1 173 ? 23.384 2.222 -5.526 1.00 86.69 173 PRO A CA 1
ATOM 1322 C C . PRO A 1 173 ? 22.030 2.564 -6.168 1.00 86.69 173 PRO A C 1
ATOM 1324 O O . PRO A 1 173 ? 21.870 3.599 -6.810 1.00 86.69 173 PRO A O 1
ATOM 1327 N N . ILE A 1 174 ? 21.062 1.670 -6.000 1.00 88.31 174 ILE A N 1
ATOM 1328 C CA . ILE A 1 174 ? 19.683 1.760 -6.481 1.00 88.31 174 ILE A CA 1
ATOM 1329 C C . ILE A 1 174 ? 18.728 1.952 -5.296 1.00 88.31 174 ILE A C 1
ATOM 1331 O O . ILE A 1 174 ? 19.056 1.617 -4.158 1.00 88.31 174 ILE A O 1
ATOM 1335 N N . GLY A 1 175 ? 17.529 2.483 -5.549 1.00 88.88 175 GLY A N 1
ATOM 1336 C CA . GLY A 1 175 ? 16.473 2.708 -4.550 1.00 88.88 175 GLY A CA 1
ATOM 1337 C C . GLY A 1 175 ? 15.833 1.443 -3.954 1.00 88.88 175 GLY A C 1
ATOM 1338 O O . GLY A 1 175 ? 14.603 1.340 -3.926 1.00 88.88 175 GLY A O 1
ATOM 1339 N N . LEU A 1 176 ? 16.636 0.482 -3.491 1.00 89.31 176 LEU A N 1
ATOM 1340 C CA . LEU A 1 176 ? 16.166 -0.702 -2.774 1.00 89.31 176 LEU A CA 1
ATOM 1341 C C . LEU A 1 176 ? 15.706 -0.347 -1.358 1.00 89.31 176 LEU A C 1
ATOM 1343 O O . LEU A 1 176 ? 16.246 0.542 -0.705 1.00 89.31 176 LEU A O 1
ATOM 1347 N N . ASP A 1 177 ? 14.686 -1.058 -0.888 1.00 83.75 177 ASP A N 1
ATOM 1348 C CA . ASP A 1 177 ? 14.101 -0.827 0.430 1.00 83.75 177 ASP A CA 1
ATOM 1349 C C . ASP A 1 177 ? 14.784 -1.653 1.521 1.00 83.75 177 ASP A C 1
ATOM 1351 O O . ASP A 1 177 ? 14.558 -2.860 1.635 1.00 83.75 177 ASP A O 1
ATOM 1355 N N . TYR A 1 178 ? 15.545 -0.979 2.380 1.00 82.81 178 TYR A N 1
ATOM 1356 C CA . TYR A 1 178 ? 16.139 -1.574 3.582 1.00 82.81 178 TYR A CA 1
ATOM 1357 C C . TYR A 1 178 ? 15.331 -1.284 4.862 1.00 82.81 178 TYR A C 1
ATOM 1359 O O . TYR A 1 178 ? 15.679 -1.779 5.932 1.00 82.81 178 TYR A O 1
ATOM 1367 N N . HIS A 1 179 ? 14.237 -0.513 4.771 1.00 80.19 179 HIS A N 1
ATOM 1368 C CA . HIS A 1 179 ? 13.369 -0.156 5.904 1.00 80.19 179 HIS A CA 1
ATOM 1369 C C . HIS A 1 179 ? 12.011 -0.892 5.873 1.00 80.19 179 HIS A C 1
ATOM 1371 O O . HIS A 1 179 ? 11.299 -0.931 6.876 1.00 80.19 179 HIS A O 1
ATOM 1377 N N . SER A 1 180 ? 11.628 -1.489 4.742 1.00 82.88 180 SER A N 1
ATOM 1378 C CA . SER A 1 180 ? 10.345 -2.166 4.458 1.00 82.88 180 SER A CA 1
ATOM 1379 C C . SER A 1 180 ? 9.107 -1.267 4.306 1.00 82.88 180 SER A C 1
ATOM 1381 O O . SER A 1 180 ? 8.067 -1.747 3.843 1.00 82.88 180 SER A O 1
ATOM 1383 N N . HIS A 1 181 ? 9.182 0.018 4.678 1.00 82.00 181 HIS A N 1
ATOM 1384 C CA . HIS A 1 181 ? 8.025 0.920 4.646 1.00 82.00 181 HIS A CA 1
ATOM 1385 C C . HIS A 1 181 ? 7.585 1.186 3.201 1.00 82.00 181 HIS A C 1
ATOM 1387 O O . HIS A 1 181 ? 6.414 0.999 2.877 1.00 82.00 181 HIS A O 1
ATOM 1393 N N . GLY A 1 182 ? 8.524 1.4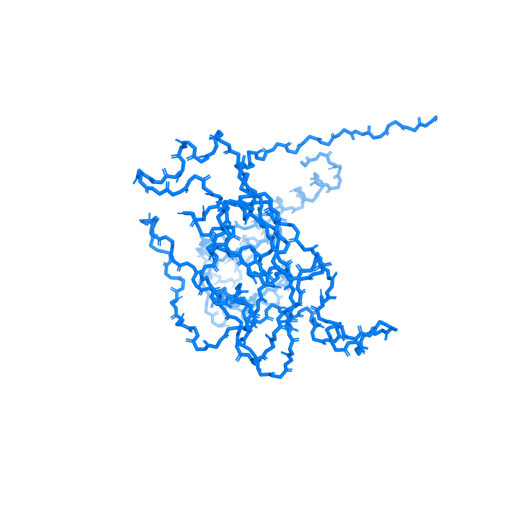87 2.303 1.00 82.69 182 GLY A N 1
ATOM 1394 C CA . GLY A 1 182 ? 8.226 1.725 0.895 1.00 82.69 182 GLY A CA 1
ATOM 1395 C C . GLY A 1 182 ? 7.642 0.517 0.182 1.00 82.69 182 GLY A C 1
ATOM 1396 O O . GLY A 1 182 ? 6.650 0.649 -0.533 1.00 82.69 182 GLY A O 1
ATOM 1397 N N . SER A 1 183 ? 8.145 -0.682 0.461 1.00 85.12 183 SER A N 1
ATOM 1398 C CA . SER A 1 183 ? 7.587 -1.927 -0.074 1.00 85.12 183 SER A CA 1
ATOM 1399 C C . SER A 1 183 ? 6.178 -2.204 0.445 1.00 85.12 183 SER A C 1
ATOM 1401 O O . SER A 1 183 ? 5.317 -2.676 -0.304 1.00 85.12 183 SER A O 1
ATOM 1403 N N . HIS A 1 184 ? 5.911 -1.900 1.717 1.00 82.75 184 HIS A N 1
ATOM 1404 C CA . HIS A 1 184 ? 4.583 -2.035 2.314 1.00 82.75 184 HIS A CA 1
ATOM 1405 C C . HIS A 1 184 ? 3.585 -1.030 1.724 1.00 82.75 184 HI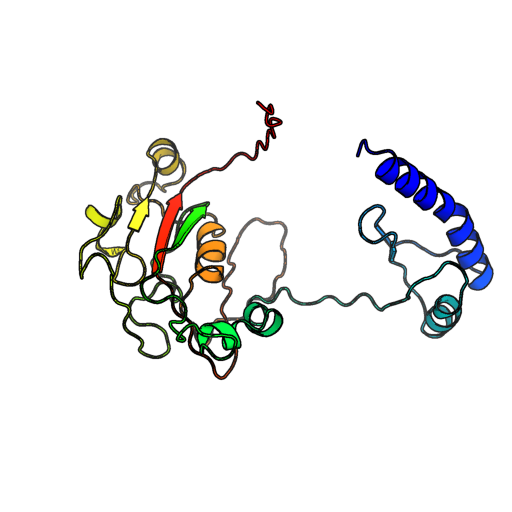S A C 1
ATOM 1407 O O . HIS A 1 184 ? 2.511 -1.428 1.261 1.00 82.75 184 HIS A O 1
ATOM 1413 N N . THR A 1 185 ? 3.966 0.246 1.649 1.00 83.19 185 THR A N 1
ATOM 1414 C CA . THR A 1 185 ? 3.169 1.315 1.037 1.00 83.19 185 THR A CA 1
ATOM 1415 C C . THR A 1 185 ? 2.878 0.998 -0.427 1.00 83.19 185 THR A C 1
ATOM 1417 O O . THR A 1 185 ? 1.721 1.014 -0.853 1.00 83.19 185 THR A O 1
ATOM 1420 N N . ALA A 1 186 ? 3.912 0.644 -1.193 1.00 84.88 186 ALA A N 1
ATOM 1421 C CA . ALA A 1 186 ? 3.796 0.318 -2.606 1.00 84.88 186 ALA A CA 1
ATOM 1422 C C . ALA A 1 186 ? 2.891 -0.900 -2.822 1.00 84.88 186 ALA A C 1
ATOM 1424 O O . ALA A 1 186 ? 1.923 -0.822 -3.579 1.00 84.88 186 ALA A O 1
ATOM 1425 N N . SER A 1 187 ? 3.121 -2.007 -2.111 1.00 85.69 187 SER A N 1
ATOM 1426 C CA . SER A 1 187 ? 2.274 -3.202 -2.244 1.00 85.69 187 SER A CA 1
ATOM 1427 C C . SER A 1 187 ? 0.820 -2.962 -1.825 1.00 85.69 187 SER A C 1
ATOM 1429 O O . SER A 1 187 ? -0.082 -3.555 -2.412 1.00 85.69 187 SER A O 1
ATOM 1431 N N . THR A 1 188 ? 0.565 -2.050 -0.885 1.00 82.19 188 THR A N 1
ATOM 1432 C CA . THR A 1 188 ? -0.800 -1.649 -0.516 1.00 82.19 188 THR A CA 1
ATOM 1433 C C . THR A 1 188 ? -1.469 -0.825 -1.617 1.00 82.19 188 THR A C 1
ATOM 1435 O O . THR A 1 188 ? -2.643 -1.035 -1.915 1.00 82.19 188 THR A O 1
ATOM 1438 N N . ALA A 1 189 ? -0.738 0.115 -2.221 1.00 84.00 189 ALA A N 1
ATOM 1439 C CA . ALA A 1 189 ? -1.277 1.010 -3.240 1.00 84.00 189 ALA A CA 1
ATOM 1440 C C . ALA A 1 189 ? -1.500 0.311 -4.588 1.00 84.00 189 ALA A C 1
ATOM 1442 O O . ALA A 1 189 ? -2.489 0.590 -5.264 1.00 84.00 189 ALA A O 1
ATOM 1443 N N . ALA A 1 190 ? -0.571 -0.566 -4.981 1.00 84.25 190 ALA A N 1
ATOM 1444 C CA . ALA A 1 190 ? -0.499 -1.091 -6.340 1.00 84.25 190 ALA A CA 1
ATOM 1445 C C . ALA A 1 190 ? -0.032 -2.567 -6.446 1.00 84.25 190 ALA A C 1
ATOM 1447 O O . ALA A 1 190 ? 0.286 -3.078 -7.527 1.00 84.25 190 ALA A O 1
ATOM 1448 N N . GLY A 1 191 ? 0.039 -3.290 -5.327 1.00 85.38 191 GLY A N 1
ATOM 1449 C CA . GLY A 1 191 ? 0.540 -4.663 -5.312 1.00 85.38 191 GLY A CA 1
ATOM 1450 C C . GLY A 1 191 ? -0.326 -5.612 -6.137 1.00 85.38 191 GLY A C 1
ATOM 1451 O O . GLY A 1 191 ? -1.553 -5.530 -6.144 1.00 85.38 191 GLY A O 1
ATOM 1452 N N . SER A 1 192 ? 0.331 -6.532 -6.837 1.00 83.94 192 SER A N 1
ATOM 1453 C CA . SER A 1 192 ? -0.304 -7.718 -7.401 1.00 83.94 192 SER A CA 1
ATOM 1454 C C . SER A 1 192 ? -0.838 -8.612 -6.285 1.00 83.94 192 SER A C 1
ATOM 1456 O O . SER A 1 192 ? -0.327 -8.621 -5.162 1.00 83.94 192 SER A O 1
ATOM 1458 N N . PHE A 1 193 ? -1.837 -9.431 -6.603 1.00 78.00 193 PHE A N 1
ATOM 1459 C CA . PHE A 1 193 ? -2.251 -10.488 -5.691 1.00 78.00 193 PHE A CA 1
ATOM 1460 C C . PHE A 1 193 ? -1.127 -11.481 -5.414 1.00 78.00 193 PHE A C 1
ATOM 1462 O O . PHE A 1 193 ? -0.450 -11.942 -6.335 1.00 78.00 193 PHE A O 1
ATOM 1469 N N . VAL A 1 194 ? -1.023 -11.895 -4.152 1.00 78.56 194 VAL A N 1
ATOM 1470 C CA . VAL A 1 194 ? -0.066 -12.901 -3.687 1.00 78.56 194 VAL A CA 1
ATOM 1471 C C . VAL A 1 194 ? -0.822 -14.002 -2.945 1.00 78.56 194 VAL A C 1
ATOM 1473 O O . VAL A 1 194 ? -1.768 -13.732 -2.209 1.00 78.56 194 VAL A O 1
ATOM 1476 N N . ARG A 1 195 ? -0.428 -15.264 -3.145 1.00 72.44 195 ARG A N 1
ATOM 1477 C CA . ARG A 1 195 ? -1.031 -16.427 -2.470 1.00 72.44 195 ARG A CA 1
ATOM 1478 C C . ARG A 1 195 ? -0.126 -16.954 -1.366 1.00 72.44 195 ARG A C 1
ATOM 1480 O O . ARG A 1 195 ? 1.088 -16.825 -1.454 1.00 72.44 195 ARG A O 1
ATOM 1487 N N . ASN A 1 196 ? -0.730 -17.640 -0.393 1.00 67.50 196 ASN A N 1
ATOM 1488 C CA . ASN A 1 196 ? -0.026 -18.441 0.617 1.00 67.50 196 ASN A CA 1
ATOM 1489 C C . ASN A 1 196 ? 1.068 -17.674 1.367 1.00 67.50 196 ASN A C 1
ATOM 1491 O O . ASN A 1 196 ? 2.116 -18.230 1.688 1.00 67.50 196 ASN A O 1
ATOM 1495 N N . VAL A 1 197 ? 0.829 -16.394 1.642 1.00 64.25 197 VAL A N 1
ATOM 1496 C CA . VAL A 1 197 ? 1.774 -15.613 2.428 1.00 64.25 197 VAL A CA 1
ATOM 1497 C C . VAL A 1 197 ? 1.775 -16.069 3.886 1.00 64.25 197 VAL A C 1
ATOM 1499 O O . VAL A 1 197 ? 0.703 -16.228 4.486 1.00 64.25 197 VAL A O 1
ATOM 1502 N N . PRO A 1 198 ? 2.958 -16.314 4.473 1.00 56.25 198 PRO A N 1
ATOM 1503 C CA . PRO A 1 198 ? 3.061 -16.632 5.885 1.00 56.25 198 PRO A CA 1
ATOM 1504 C C . PRO A 1 198 ? 2.443 -15.515 6.727 1.00 56.25 198 PRO A C 1
ATOM 1506 O O . PRO A 1 198 ? 2.805 -14.348 6.601 1.00 56.25 198 PRO A O 1
ATOM 1509 N N . ARG A 1 199 ? 1.514 -15.882 7.612 1.00 48.09 199 ARG A N 1
ATOM 1510 C CA . ARG A 1 199 ? 0.980 -14.969 8.624 1.00 48.09 199 ARG A CA 1
ATOM 1511 C C . ARG A 1 199 ? 1.966 -14.905 9.781 1.00 48.09 199 ARG A C 1
ATOM 1513 O O . ARG A 1 199 ? 1.874 -15.711 10.706 1.00 48.09 199 ARG A O 1
ATOM 1520 N N . TYR A 1 200 ? 2.894 -13.959 9.739 1.00 46.38 200 TYR A N 1
ATOM 1521 C CA . TYR A 1 200 ? 3.616 -13.569 10.943 1.00 46.38 200 TYR A CA 1
ATOM 1522 C C . TYR A 1 200 ? 2.722 -12.591 11.705 1.00 46.38 200 TYR A C 1
ATOM 1524 O O . TYR A 1 200 ? 2.431 -11.495 11.235 1.00 46.38 200 TYR A O 1
ATOM 1532 N N . GLY A 1 201 ? 2.181 -13.039 12.841 1.00 35.50 201 GLY A N 1
ATOM 1533 C CA . GLY A 1 201 ? 1.407 -12.169 13.720 1.00 35.50 201 GLY A CA 1
ATOM 1534 C C . GLY A 1 201 ? 2.245 -10.954 14.109 1.00 35.50 201 GLY A C 1
ATOM 1535 O O . GLY A 1 201 ? 3.440 -11.089 14.356 1.00 35.50 201 GLY A O 1
ATOM 1536 N N . LEU A 1 202 ? 1.614 -9.781 14.157 1.00 39.25 202 LEU A N 1
ATOM 1537 C CA . LEU A 1 202 ? 2.221 -8.524 14.594 1.00 39.25 202 LEU A CA 1
ATOM 1538 C C . LEU A 1 202 ? 2.543 -8.586 16.094 1.00 39.25 202 LEU A C 1
ATOM 1540 O O . LEU A 1 202 ? 1.850 -8.000 16.924 1.00 39.25 202 LEU A O 1
ATOM 1544 N N . ALA A 1 203 ? 3.574 -9.342 16.453 1.00 29.52 203 ALA A N 1
ATOM 1545 C CA . ALA A 1 203 ? 4.266 -9.167 17.710 1.00 29.52 203 ALA A CA 1
ATOM 1546 C C . ALA A 1 203 ? 5.222 -7.993 17.508 1.00 29.52 203 ALA A C 1
ATOM 1548 O O . ALA A 1 203 ? 6.279 -8.135 16.904 1.00 29.52 203 ALA A O 1
ATOM 1549 N N . TRP A 1 204 ? 4.823 -6.818 17.989 1.00 29.94 204 TRP A N 1
ATOM 1550 C CA . TRP A 1 204 ? 5.768 -5.741 18.248 1.00 29.94 204 TRP A CA 1
ATOM 1551 C C . TRP A 1 204 ? 6.744 -6.243 19.319 1.00 29.94 204 TRP A C 1
ATOM 1553 O O . TRP A 1 204 ? 6.424 -6.214 20.506 1.00 29.94 204 TRP A O 1
ATOM 1563 N N . THR A 1 205 ? 7.905 -6.753 18.916 1.00 27.03 205 THR A N 1
ATOM 1564 C CA . THR A 1 205 ? 9.081 -6.747 19.786 1.00 27.03 205 THR A CA 1
ATOM 1565 C C . THR A 1 205 ? 9.753 -5.393 19.591 1.00 27.03 205 THR A C 1
ATOM 1567 O O . THR A 1 205 ? 9.837 -4.868 18.482 1.00 27.03 205 THR A O 1
ATOM 1570 N N . SER A 1 206 ? 10.178 -4.777 20.686 1.00 31.31 206 SER A N 1
ATOM 1571 C CA . SER A 1 206 ? 10.808 -3.453 20.759 1.00 31.31 206 SER A CA 1
ATOM 1572 C C . SER A 1 206 ? 12.167 -3.345 20.051 1.00 31.31 206 SER A C 1
ATOM 1574 O O . SER A 1 206 ? 12.880 -2.367 20.256 1.00 31.31 206 SER A O 1
ATOM 1576 N N . ASP A 1 207 ? 12.535 -4.325 19.225 1.00 29.56 207 ASP A N 1
ATOM 1577 C CA . ASP A 1 207 ? 13.932 -4.615 18.905 1.00 29.56 207 ASP A CA 1
ATOM 1578 C C . ASP A 1 207 ? 14.239 -4.474 17.401 1.00 29.56 207 ASP A C 1
ATOM 1580 O O . ASP A 1 207 ? 15.237 -4.984 16.910 1.00 29.56 207 ASP A O 1
ATOM 1584 N N . GLY A 1 208 ? 13.419 -3.724 16.657 1.00 32.66 208 GLY A N 1
ATOM 1585 C CA . GLY A 1 208 ? 13.851 -3.098 15.400 1.00 32.66 208 GLY A CA 1
ATOM 1586 C C . GLY A 1 208 ? 14.022 -3.994 14.166 1.00 32.66 208 GLY A C 1
ATOM 1587 O O . GLY A 1 208 ? 14.404 -3.471 13.123 1.00 32.66 208 GLY A O 1
ATOM 1588 N N . GLU A 1 209 ? 13.686 -5.282 14.204 1.00 29.62 209 GLU A N 1
ATOM 1589 C CA . GLU A 1 209 ? 13.716 -6.138 13.007 1.00 29.62 209 GLU A CA 1
ATOM 1590 C C . GLU A 1 209 ? 12.339 -6.181 12.325 1.00 29.62 209 GLU A C 1
ATOM 1592 O O . GLU A 1 209 ? 11.433 -6.919 12.714 1.00 29.62 209 GLU A O 1
ATOM 1597 N N . HIS A 1 210 ? 12.157 -5.344 11.300 1.00 33.59 210 HIS A N 1
ATOM 1598 C CA . HIS A 1 210 ? 10.912 -5.267 10.537 1.00 33.59 210 HIS A CA 1
ATOM 1599 C C . HIS A 1 210 ? 10.895 -6.288 9.391 1.00 33.59 210 HIS A C 1
ATOM 1601 O O . HIS A 1 210 ? 11.496 -6.079 8.342 1.00 33.59 210 HIS A O 1
ATOM 1607 N N . LEU A 1 211 ? 10.117 -7.361 9.556 1.00 29.48 211 LEU A N 1
ATOM 1608 C CA . LEU A 1 211 ? 9.573 -8.147 8.445 1.00 29.48 211 LEU A CA 1
ATOM 1609 C C . LEU A 1 211 ? 8.052 -7.995 8.435 1.00 29.48 211 LEU A C 1
ATOM 1611 O O . LEU A 1 211 ? 7.317 -8.765 9.049 1.00 29.48 211 LEU A O 1
ATOM 1615 N N . MET A 1 212 ? 7.575 -6.984 7.712 1.00 31.44 212 MET A N 1
ATOM 1616 C CA . MET A 1 212 ? 6.154 -6.807 7.419 1.00 31.44 212 MET A CA 1
ATOM 1617 C C . MET A 1 212 ? 5.829 -7.463 6.075 1.00 31.44 212 MET A C 1
ATOM 1619 O O . MET A 1 212 ? 5.746 -6.793 5.048 1.00 31.44 212 MET A O 1
ATOM 1623 N N . ILE A 1 213 ? 5.621 -8.782 6.067 1.00 30.48 213 ILE A N 1
ATOM 1624 C CA . ILE A 1 213 ? 4.989 -9.445 4.918 1.00 30.48 213 ILE A CA 1
ATOM 1625 C C . ILE A 1 213 ? 3.478 -9.314 5.095 1.00 30.48 213 ILE A C 1
ATOM 1627 O O . ILE A 1 213 ? 2.848 -10.057 5.844 1.00 30.48 213 ILE A O 1
ATOM 1631 N N . ASN A 1 214 ? 2.901 -8.341 4.400 1.00 37.94 214 ASN A N 1
ATOM 1632 C CA . ASN A 1 214 ? 1.463 -8.191 4.249 1.00 37.94 214 ASN A CA 1
ATOM 1633 C C . ASN A 1 214 ? 1.067 -8.714 2.873 1.00 37.94 214 ASN A C 1
ATOM 1635 O O . ASN A 1 214 ? 1.633 -8.289 1.869 1.00 37.94 214 ASN A O 1
ATOM 1639 N N . ALA A 1 215 ? 0.098 -9.622 2.810 1.00 37.06 215 ALA A N 1
ATOM 1640 C CA . ALA A 1 215 ? -0.481 -9.979 1.528 1.00 37.06 215 ALA A CA 1
ATOM 1641 C C . ALA A 1 215 ? -1.964 -10.295 1.622 1.00 37.06 215 ALA A C 1
ATOM 1643 O O . ALA A 1 215 ? -2.481 -10.813 2.612 1.00 37.06 215 ALA A O 1
ATOM 1644 N N . LEU A 1 216 ? -2.621 -9.905 0.539 1.00 38.19 216 LEU A N 1
ATOM 1645 C CA . LEU A 1 216 ? -4.055 -9.879 0.366 1.00 38.19 216 LEU A CA 1
ATOM 1646 C C . LEU A 1 216 ? -4.565 -11.306 0.148 1.00 38.19 216 LEU A C 1
ATOM 1648 O O . LEU A 1 216 ? -4.289 -11.912 -0.886 1.00 38.19 216 LEU A O 1
ATOM 1652 N N . HIS A 1 217 ? -5.339 -11.837 1.093 1.00 34.78 217 HIS A N 1
ATOM 1653 C CA . HIS A 1 217 ? -6.148 -13.030 0.871 1.00 34.78 217 HIS A CA 1
ATOM 1654 C C . HIS A 1 217 ? -7.631 -12.665 0.924 1.00 34.78 217 HIS A C 1
ATOM 1656 O O . HIS A 1 217 ? -8.186 -12.499 2.005 1.00 34.78 217 HIS A O 1
ATOM 1662 N N . GLN A 1 218 ? -8.296 -12.614 -0.232 1.00 32.94 218 GLN A N 1
ATOM 1663 C CA . GLN A 1 218 ? -9.731 -12.871 -0.266 1.00 32.94 218 GLN A CA 1
ATOM 1664 C C . GLN A 1 218 ? -10.177 -13.448 -1.609 1.00 32.94 218 GLN A C 1
ATOM 1666 O O . GLN A 1 218 ? -9.710 -13.051 -2.677 1.00 32.94 218 GLN A O 1
ATOM 1671 N N . GLU A 1 219 ? -11.064 -14.437 -1.521 1.00 32.19 219 GLU A N 1
ATOM 1672 C CA . GLU A 1 219 ? -11.648 -15.145 -2.649 1.00 32.19 219 GLU A CA 1
ATOM 1673 C C . GLU A 1 219 ? -12.461 -14.195 -3.540 1.00 32.19 219 GLU A C 1
ATOM 1675 O O . GLU A 1 219 ? -13.325 -13.450 -3.080 1.00 32.19 219 GLU A O 1
ATOM 1680 N N . SER A 1 220 ? -12.215 -14.295 -4.847 1.00 31.86 220 SER A N 1
ATOM 1681 C CA . SER A 1 220 ? -13.013 -13.729 -5.944 1.00 31.86 220 SER A CA 1
ATOM 1682 C C . SER A 1 220 ? -13.026 -12.198 -6.123 1.00 31.86 220 SER A C 1
ATOM 1684 O O . SER A 1 220 ? -14.056 -11.549 -5.999 1.00 31.86 220 SER A O 1
ATOM 1686 N N . ALA A 1 221 ? -11.896 -11.633 -6.554 1.00 31.73 221 ALA A N 1
ATOM 1687 C CA . ALA A 1 221 ? -11.805 -10.486 -7.477 1.00 31.73 221 ALA A CA 1
ATOM 1688 C C . ALA A 1 221 ? -10.331 -10.277 -7.860 1.00 31.73 221 ALA A C 1
ATOM 1690 O O . ALA A 1 221 ? -9.468 -10.529 -7.030 1.00 31.73 221 ALA A O 1
ATOM 1691 N N . ARG A 1 222 ? -10.035 -9.876 -9.103 1.00 37.66 222 ARG A N 1
ATOM 1692 C CA . ARG A 1 222 ? -8.666 -9.667 -9.634 1.00 37.66 222 ARG A CA 1
ATOM 1693 C C . ARG A 1 222 ? -8.280 -8.168 -9.477 1.00 37.66 222 ARG A C 1
ATOM 1695 O O . ARG A 1 222 ? -9.181 -7.348 -9.372 1.00 37.66 222 ARG A O 1
ATOM 1702 N N . THR A 1 223 ? -6.997 -7.810 -9.347 1.00 35.16 223 THR A N 1
ATOM 1703 C CA . THR A 1 223 ? -6.526 -6.466 -8.924 1.00 35.16 223 THR A CA 1
ATOM 1704 C C . THR A 1 223 ? -5.078 -6.319 -9.370 1.00 35.16 223 THR A C 1
ATOM 1706 O O . THR A 1 223 ? -4.258 -7.156 -8.987 1.00 35.16 223 THR A O 1
ATOM 1709 N N . TRP A 1 224 ? -4.777 -5.293 -10.174 1.00 42.69 224 TRP A N 1
ATOM 1710 C CA . TRP A 1 224 ? -3.504 -5.150 -10.888 1.00 42.69 224 TRP A CA 1
ATOM 1711 C C . TRP A 1 224 ? -3.188 -3.661 -11.125 1.00 42.69 224 TRP A C 1
ATOM 1713 O O . TRP A 1 224 ? -4.024 -2.929 -11.640 1.00 42.69 224 TRP A O 1
ATOM 1723 N N . TYR A 1 225 ? -1.988 -3.216 -10.753 1.00 36.75 225 TYR A N 1
ATOM 1724 C CA . TYR A 1 225 ? -1.471 -1.847 -10.961 1.00 36.75 225 TYR A CA 1
ATOM 1725 C C . TYR A 1 225 ? -0.020 -1.883 -11.478 1.00 36.75 225 TYR A C 1
ATOM 1727 O O . TYR A 1 225 ? 0.531 -2.968 -11.583 1.00 36.75 225 TYR A O 1
ATOM 1735 N N . LEU A 1 226 ? 0.627 -0.744 -11.746 1.00 33.00 226 LEU A N 1
ATOM 1736 C CA . LEU A 1 226 ? 2.010 -0.663 -12.242 1.00 33.00 226 LEU A CA 1
ATOM 1737 C C . LEU A 1 226 ? 2.853 0.383 -11.483 1.00 33.00 226 LEU A C 1
ATOM 1739 O O . LEU A 1 226 ? 2.327 1.446 -11.140 1.00 33.00 226 LEU A O 1
ATOM 1743 N N . PHE A 1 227 ? 4.141 0.105 -11.226 1.00 45.31 227 PHE A N 1
ATOM 1744 C CA . PHE A 1 227 ? 4.965 0.836 -10.252 1.00 45.31 227 PHE A CA 1
ATOM 1745 C C . PHE A 1 227 ? 6.052 1.765 -10.792 1.00 45.31 227 PHE A C 1
ATOM 1747 O O . PHE A 1 227 ? 6.832 1.412 -11.676 1.00 45.31 227 PHE A O 1
ATOM 1754 N N . LEU A 1 228 ? 6.159 2.893 -10.085 1.00 33.34 228 LEU A N 1
ATOM 1755 C CA . LEU A 1 228 ? 7.277 3.824 -10.017 1.00 33.34 228 LEU A CA 1
ATOM 1756 C C . LEU A 1 228 ? 7.578 4.094 -8.532 1.00 33.34 228 LEU A C 1
ATOM 1758 O O . LEU A 1 228 ? 6.683 4.531 -7.809 1.00 33.34 228 LEU A O 1
ATOM 1762 N N . VAL A 1 229 ? 8.796 3.842 -8.049 1.00 38.75 229 VAL A N 1
ATOM 1763 C CA . VAL A 1 229 ? 9.169 4.134 -6.646 1.00 38.75 229 VAL A CA 1
ATOM 1764 C C . VAL A 1 229 ? 10.265 5.184 -6.606 1.00 38.75 229 VAL A C 1
ATOM 1766 O O . VAL A 1 229 ? 11.258 5.048 -7.305 1.00 38.75 229 VAL A O 1
ATOM 1769 N N . VAL A 1 230 ? 10.095 6.217 -5.785 1.00 37.09 230 VAL A N 1
ATOM 1770 C CA . VAL A 1 230 ? 11.107 7.235 -5.500 1.00 37.09 230 VAL A CA 1
ATOM 1771 C C . VAL A 1 230 ? 11.544 7.085 -4.050 1.00 37.09 230 VAL A C 1
ATOM 1773 O O . VAL A 1 230 ? 10.742 7.288 -3.138 1.00 37.09 230 VAL A O 1
ATOM 1776 N N . ALA A 1 231 ? 12.814 6.754 -3.830 1.00 36.59 231 ALA A N 1
ATOM 1777 C CA . ALA A 1 231 ? 13.411 6.777 -2.504 1.00 36.59 231 ALA A CA 1
ATOM 1778 C C . ALA A 1 231 ? 13.527 8.238 -2.031 1.00 36.59 231 ALA A C 1
ATOM 1780 O O . ALA A 1 231 ? 14.308 9.016 -2.582 1.00 36.59 231 ALA A O 1
ATOM 1781 N N . ALA A 1 232 ? 12.741 8.642 -1.034 1.00 32.00 232 ALA A N 1
ATOM 1782 C CA . ALA A 1 232 ? 12.819 9.964 -0.425 1.00 32.00 232 ALA A CA 1
ATOM 1783 C C . ALA A 1 232 ? 12.679 9.865 1.098 1.00 32.00 232 ALA A C 1
ATOM 1785 O O . ALA A 1 232 ? 11.623 9.527 1.628 1.00 32.00 232 ALA A O 1
ATOM 1786 N N . HIS A 1 233 ? 13.731 10.259 1.818 1.00 27.08 233 HIS A N 1
ATOM 1787 C CA . HIS A 1 233 ? 13.647 10.582 3.240 1.00 27.08 233 HIS A CA 1
ATOM 1788 C C . HIS A 1 233 ? 12.829 11.877 3.417 1.00 27.08 233 HIS A C 1
ATOM 1790 O O . HIS A 1 233 ? 13.378 12.980 3.447 1.00 27.08 233 HIS A O 1
ATOM 1796 N N . LEU A 1 234 ? 11.499 11.773 3.499 1.00 26.52 234 LEU A N 1
ATOM 1797 C CA . LEU A 1 234 ? 10.635 12.922 3.777 1.00 26.52 234 LEU A CA 1
ATOM 1798 C C . LEU A 1 234 ? 10.637 13.243 5.277 1.00 26.52 234 LEU A C 1
ATOM 1800 O O . LEU A 1 234 ? 9.895 12.674 6.074 1.00 26.52 234 LEU A O 1
ATOM 1804 N N . ILE A 1 235 ? 11.449 14.231 5.654 1.00 25.02 235 ILE A N 1
ATOM 1805 C CA . ILE A 1 235 ? 11.256 14.990 6.892 1.00 25.02 235 ILE A CA 1
ATOM 1806 C C . ILE A 1 235 ? 9.939 15.768 6.738 1.00 25.02 235 ILE A C 1
ATOM 1808 O O . ILE A 1 235 ? 9.838 16.685 5.922 1.00 25.02 235 ILE A O 1
ATOM 1812 N N . PHE A 1 236 ? 8.912 15.402 7.508 1.00 22.45 236 PHE A N 1
ATOM 1813 C CA . PHE A 1 236 ? 7.626 16.101 7.506 1.00 22.45 236 PHE A CA 1
ATOM 1814 C C . PHE A 1 236 ? 7.780 17.559 7.965 1.00 22.45 236 PHE A C 1
ATOM 1816 O O . PHE A 1 236 ? 8.119 17.839 9.114 1.00 22.45 236 PHE A O 1
ATOM 1823 N N . GLY A 1 237 ? 7.444 18.495 7.077 1.00 21.73 237 GLY A N 1
ATOM 1824 C CA . GLY A 1 237 ? 7.281 19.915 7.376 1.00 21.73 237 GLY A CA 1
ATOM 1825 C C . GLY A 1 237 ? 6.107 20.494 6.590 1.00 21.73 237 GLY A C 1
ATOM 1826 O O . GLY A 1 237 ? 6.297 21.127 5.558 1.00 21.73 237 GLY A O 1
ATOM 1827 N N . ILE A 1 238 ? 4.875 20.270 7.056 1.00 22.88 238 ILE A N 1
ATOM 1828 C CA . ILE A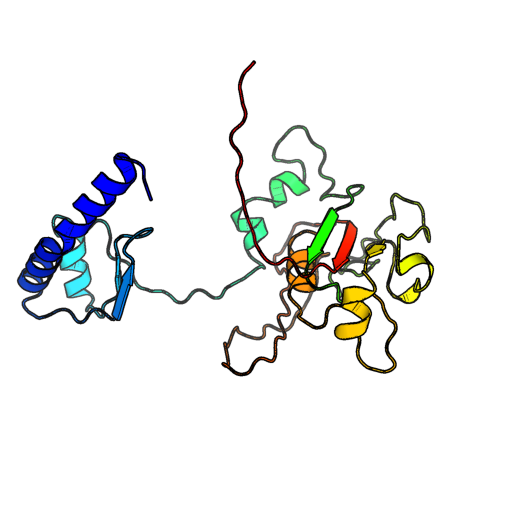 1 238 ? 3.677 20.881 6.461 1.00 22.88 238 ILE A CA 1
ATOM 1829 C C . ILE A 1 238 ? 3.628 22.359 6.877 1.00 22.88 238 ILE A C 1
ATOM 1831 O O . ILE A 1 238 ? 3.351 22.676 8.034 1.00 22.88 238 ILE A O 1
ATOM 1835 N N . ARG A 1 239 ? 3.858 23.277 5.929 1.00 22.16 239 ARG A N 1
ATOM 1836 C CA . ARG A 1 239 ? 3.575 24.713 6.080 1.00 22.16 239 ARG A CA 1
ATOM 1837 C C . ARG A 1 239 ? 2.471 25.102 5.098 1.00 22.16 239 ARG A C 1
ATOM 1839 O O . ARG A 1 239 ? 2.704 25.207 3.902 1.00 22.16 239 ARG A O 1
ATOM 1846 N N . ILE A 1 240 ? 1.260 25.299 5.614 1.00 26.09 240 ILE A N 1
ATOM 1847 C CA . ILE A 1 240 ? 0.112 25.799 4.847 1.00 26.09 240 ILE A CA 1
ATOM 1848 C C . ILE A 1 240 ? 0.239 27.325 4.760 1.00 26.09 240 ILE A C 1
ATOM 1850 O O . ILE A 1 240 ? 0.232 27.997 5.792 1.00 26.09 240 ILE A O 1
ATOM 1854 N N . LEU A 1 241 ? 0.361 27.870 3.548 1.00 25.14 241 LEU A N 1
ATOM 1855 C CA . LEU A 1 241 ? 0.219 29.305 3.288 1.00 25.14 241 LEU A CA 1
ATOM 1856 C C . LEU A 1 241 ? -1.211 29.593 2.792 1.00 25.14 241 LEU A C 1
ATOM 1858 O O . LEU A 1 241 ? -1.724 28.831 1.971 1.00 25.14 241 LEU A O 1
ATOM 1862 N N . PRO A 1 242 ? -1.876 30.653 3.282 1.00 23.86 242 PRO A N 1
ATOM 1863 C CA . PRO A 1 242 ? -3.202 31.033 2.808 1.00 23.86 242 PRO A CA 1
ATOM 1864 C C . PRO A 1 242 ? -3.139 31.635 1.396 1.00 23.86 242 PRO A C 1
ATOM 1866 O O . PRO A 1 242 ? -2.249 32.425 1.092 1.00 23.86 242 PRO A O 1
ATOM 1869 N N . GLN A 1 243 ? -4.111 31.277 0.550 1.00 28.50 243 GLN A N 1
ATOM 1870 C CA . GLN A 1 243 ? -4.344 31.936 -0.736 1.00 28.50 243 GLN A CA 1
ATOM 1871 C C . GLN A 1 243 ? -4.845 33.369 -0.518 1.00 28.50 243 GLN A C 1
ATOM 1873 O O . GLN A 1 243 ? -5.889 33.578 0.106 1.00 28.50 243 GLN A O 1
ATOM 1878 N N . GLU A 1 244 ? -4.134 34.339 -1.089 1.00 32.00 244 GLU A N 1
ATOM 1879 C CA . GLU A 1 244 ? -4.672 35.670 -1.357 1.00 32.00 244 GLU A CA 1
ATOM 1880 C C . GLU A 1 244 ? -5.751 35.567 -2.446 1.00 32.00 244 GLU A C 1
ATOM 1882 O O . GLU A 1 244 ? -5.579 34.879 -3.455 1.00 32.00 244 GLU A O 1
ATOM 1887 N N . ARG A 1 245 ? -6.893 36.223 -2.216 1.00 33.78 245 ARG A N 1
ATOM 1888 C CA . ARG A 1 245 ? -7.887 36.480 -3.264 1.00 33.78 245 ARG A CA 1
ATOM 1889 C C . ARG A 1 245 ? -7.470 37.731 -4.035 1.00 33.78 245 ARG A C 1
ATOM 1891 O O . ARG A 1 245 ? -6.896 38.637 -3.437 1.00 33.78 245 ARG A O 1
ATOM 1898 N N . ALA A 1 246 ? -7.798 37.715 -5.326 1.00 37.41 246 ALA A N 1
ATOM 1899 C CA . ALA A 1 246 ? -7.703 38.823 -6.276 1.00 37.41 246 ALA A CA 1
ATOM 1900 C C . ALA A 1 246 ? -8.253 40.156 -5.746 1.00 37.41 246 ALA A C 1
ATOM 1902 O O . ALA A 1 246 ? -9.219 40.117 -4.944 1.00 37.41 246 ALA A O 1
#

Sequence (246 aa):
MHSIASQTYVKQLQQRASLLSQVQSVLKHNLVIENEYNYVANAITARLSEEEVSLLQNQAGVRFVDKVQLKALHTDTGPAFIKAPAAWHGTSGTLMGSMGEGMIVGVFDTGINPHSPSFADIGAYGYDHTNPLGEGNYLADCIEYTQYCNDKLIGIWSHEVITSKDTPEGEAPIGLDYHSHGSHTASTAAGSFVRNVPRYGLAWTSDGEHLMINALHQESARTWYLFLVVAAHLIFGIRILPQERA

Secondary structure (DSSP, 8-state):
--SHHHHHHHHHHTTHHHHHHHHHHHHTS---EEEEE-SSS-EEEE---HHHHHHHTTSTT-------------STTHHHHTTHHHHHTTTTSSS---TTTT-EEEEEES-B-TTSGGG-SB-TTSPBP--TT-TT--EEHHHH-GGG--SSEEEEE--HHHHHHHSPTTS-SS-B-SSSHHHHHHHHHHPPP--S---------TT-----------SS-----EEEEEE--------PPPPPP-

Mean predicted aligned error: 15.45 Å

Nearest PDB structures (foldseek):
  7lk1-assembly1_A  TM=3.150E-01  e=7.967E+00  Homo sapiens

pLDDT: mean 71.69, std 21.27, range [21.73, 95.62]

Organism: NCBI:txid161398

Foldseek 3Di:
DPDPVQVVLLVVLVCVVVVQVVLCVQVVHRWDWPDADRHPPSDTDTDDDPVSLVSQCPDPPRPHDDDDDDDFPALQCVCVVVVVLCQQCVVPDDDHRPLAAPHEDEFAAQFADLPDLQQDCQHPVRDHAAQNCHFQQADDPCVVVVVSAGSAEREFAEDCVNLVPPPPPPDDSTRYHPQCPRHVVCSSVFTFADPDFDDDGPPPDVPRDDDPPHGHDDPDGGHGHHYYYYRDPDPDDDDDDDDDDD